Protein AF-A0A0G4FP20-F1 (afdb_monomer_lite)

Sequence (375 aa):
MAFLQFLLLHCASLLSPATALTSPRRSSVAWLQPSSSSFPAPHRRGRRRSVGARRRPLHGRPASRARRWFCLSASPQRDVEQPLSLELLSLDHDEVGRSLGEQVRQWLDEEWIPQEDHAVIGNRIQAIYRDLRASGDVEDLPGLLVGMGTQLEKTDLGEAFVDAWTIANYVSDCVLEKIRQRQGQQSMPAATPSPSPSPSRSPPPFFTADRIKTLRRSLNDNFSRWVWQKDVCDLDVSWDDLNCAMAIKLGYDLNKDGEIDVTNLHPPWVGEFAVPPDFRIDDRAWFKLSLDLPERADQQQFLDNFLKSLHGAEAVAIRYKQASPEDEDFVRRAQLLKWLYMWDFGNSGLVATSLLPPESRADFDPDEDDDALDQ

Organism: Vitrella brassicaformis (strain CCMP3155) (NCBI:txid1169540)

Structure (mmCIF, N/CA/C/O backbone):
data_AF-A0A0G4FP20-F1
#
_entry.id   AF-A0A0G4FP20-F1
#
loop_
_atom_site.group_PDB
_atom_site.id
_atom_site.type_symbol
_atom_site.label_atom_id
_atom_site.label_alt_id
_atom_site.label_comp_id
_atom_site.label_asym_id
_atom_site.label_entity_id
_atom_site.label_seq_id
_atom_site.pdbx_PDB_ins_code
_atom_site.Cartn_x
_atom_site.Cartn_y
_atom_site.Cartn_z
_atom_site.occupancy
_atom_site.B_iso_or_equiv
_atom_site.auth_seq_id
_atom_site.auth_comp_id
_atom_site.auth_asym_id
_atom_site.auth_atom_id
_atom_site.pdbx_PDB_model_num
ATOM 1 N N . MET A 1 1 ? 36.710 -13.958 13.468 1.00 48.72 1 MET A N 1
ATOM 2 C CA . MET A 1 1 ? 36.523 -15.274 14.122 1.00 48.72 1 MET A CA 1
ATOM 3 C C . MET A 1 1 ? 36.826 -15.190 15.622 1.00 48.72 1 MET A C 1
ATOM 5 O O . MET A 1 1 ? 37.810 -15.747 16.079 1.00 48.72 1 MET A O 1
ATOM 9 N N . ALA A 1 2 ? 36.012 -14.452 16.383 1.00 44.19 2 ALA A N 1
ATOM 10 C CA . ALA A 1 2 ? 36.110 -14.368 17.851 1.00 44.19 2 ALA A CA 1
ATOM 11 C C . ALA A 1 2 ? 34.766 -13.942 18.485 1.00 44.19 2 ALA A C 1
ATOM 13 O O . ALA A 1 2 ? 34.742 -13.303 19.527 1.00 44.19 2 ALA A O 1
ATOM 14 N N . PHE A 1 3 ? 33.644 -14.249 17.822 1.00 36.81 3 PHE A N 1
ATOM 15 C CA . PHE A 1 3 ? 32.295 -13.868 18.274 1.00 36.81 3 PHE A CA 1
ATOM 16 C C . PHE A 1 3 ? 31.353 -15.071 18.453 1.00 36.81 3 PHE A C 1
ATOM 18 O O . PHE A 1 3 ? 30.220 -14.911 18.882 1.00 36.81 3 PHE A O 1
ATOM 25 N N . LEU A 1 4 ? 31.837 -16.289 18.183 1.00 38.03 4 LEU A N 1
ATOM 26 C CA . LEU A 1 4 ? 31.048 -17.529 18.216 1.00 38.03 4 LEU A CA 1
ATOM 27 C C . LEU A 1 4 ? 31.257 -18.366 19.490 1.00 38.03 4 LEU A C 1
ATOM 29 O O . LEU A 1 4 ? 30.745 -19.471 19.591 1.00 38.03 4 LEU A O 1
ATOM 33 N N . GLN A 1 5 ? 31.991 -17.846 20.479 1.00 40.38 5 GLN A N 1
ATOM 34 C CA . GLN A 1 5 ? 32.350 -18.594 21.692 1.00 40.38 5 GLN A CA 1
ATOM 35 C C . GLN A 1 5 ? 31.623 -18.115 22.960 1.00 40.38 5 GLN A C 1
ATOM 37 O O . GLN A 1 5 ? 31.822 -18.684 24.027 1.00 40.38 5 GLN A O 1
ATOM 42 N N . PHE A 1 6 ? 30.759 -17.097 22.856 1.00 39.09 6 PHE A N 1
ATOM 43 C CA . PHE A 1 6 ? 30.068 -16.509 24.013 1.00 39.09 6 PHE A CA 1
ATOM 44 C C . PHE A 1 6 ? 28.629 -17.021 24.220 1.00 39.09 6 PHE A C 1
ATOM 46 O O . PHE A 1 6 ? 28.049 -16.784 25.273 1.00 39.09 6 PHE A O 1
ATOM 53 N N . LEU A 1 7 ? 28.060 -17.758 23.258 1.00 38.66 7 LEU A N 1
ATOM 54 C CA . LEU A 1 7 ? 26.654 -18.199 23.295 1.00 38.66 7 LEU A CA 1
ATOM 55 C C . LEU A 1 7 ? 26.433 -19.619 23.853 1.00 38.66 7 LEU A C 1
ATOM 57 O O . LEU A 1 7 ? 25.299 -19.993 24.114 1.00 38.66 7 LEU A O 1
ATOM 61 N N . LEU A 1 8 ? 27.494 -20.389 24.119 1.00 40.50 8 LEU A N 1
ATOM 62 C CA . LEU A 1 8 ? 27.391 -21.795 24.556 1.00 40.50 8 LEU A CA 1
ATOM 63 C C . LEU A 1 8 ? 27.528 -22.027 26.074 1.00 40.50 8 LEU A C 1
ATOM 65 O O . LEU A 1 8 ? 27.641 -23.165 26.515 1.00 40.50 8 LEU A O 1
ATOM 69 N N . LEU A 1 9 ? 27.514 -20.976 26.901 1.00 36.88 9 LEU A N 1
ATOM 70 C CA . LEU A 1 9 ? 27.837 -21.081 28.336 1.00 36.88 9 LEU A CA 1
ATOM 71 C C . LEU A 1 9 ? 26.713 -20.654 29.296 1.00 36.88 9 LEU A C 1
ATOM 73 O O . LEU A 1 9 ? 26.991 -20.399 30.465 1.00 36.88 9 LEU A O 1
ATOM 77 N N . HIS A 1 10 ? 25.452 -20.589 28.852 1.00 38.41 10 HIS A N 1
ATOM 78 C CA . HIS A 1 10 ? 24.319 -20.208 29.722 1.00 38.41 10 HIS A CA 1
ATOM 79 C C . HIS A 1 10 ? 23.159 -21.215 29.835 1.00 38.41 10 HIS A C 1
ATOM 81 O O . HIS A 1 10 ? 22.198 -20.925 30.539 1.00 38.41 10 HIS A O 1
ATOM 87 N N . CYS A 1 11 ? 23.255 -22.425 29.272 1.00 34.38 11 CYS A N 1
ATOM 88 C CA . CYS A 1 11 ? 22.161 -23.416 29.345 1.00 34.38 11 CYS A CA 1
ATOM 89 C C . CYS A 1 11 ? 22.396 -24.604 30.298 1.00 34.38 11 CYS A C 1
ATOM 91 O O . CYS A 1 11 ? 21.591 -25.527 30.332 1.00 34.38 11 CYS A O 1
ATOM 93 N N . ALA A 1 12 ? 23.450 -24.600 31.118 1.00 38.59 12 ALA A N 1
ATOM 94 C CA . ALA A 1 12 ? 23.747 -25.714 32.023 1.00 38.59 12 ALA A CA 1
ATOM 95 C C . ALA A 1 12 ? 23.511 -25.347 33.494 1.00 38.59 12 ALA A C 1
ATOM 97 O O . ALA A 1 12 ? 24.461 -25.162 34.250 1.00 38.59 12 ALA A O 1
ATOM 98 N N . SER A 1 13 ? 22.250 -25.234 33.910 1.00 38.25 13 SER A N 1
ATOM 99 C CA . SER A 1 13 ? 21.833 -25.358 35.316 1.00 38.25 13 SER A CA 1
ATOM 100 C C . SER A 1 13 ? 20.315 -25.438 35.381 1.00 38.25 13 SER A C 1
ATOM 102 O O . SER A 1 13 ? 19.681 -24.396 35.370 1.00 38.25 13 SER A O 1
ATOM 104 N N . LEU A 1 14 ? 19.758 -26.654 35.414 1.00 37.06 14 LEU A N 1
ATOM 105 C CA . LEU A 1 14 ? 18.526 -27.051 36.120 1.00 37.06 14 LEU A CA 1
ATOM 106 C C . LEU A 1 14 ? 18.225 -28.523 35.763 1.00 37.06 14 LEU A C 1
ATOM 108 O O . LEU A 1 14 ? 17.461 -28.825 34.856 1.00 37.06 14 LEU A O 1
ATOM 112 N N . LEU A 1 15 ? 18.855 -29.452 36.486 1.00 35.19 15 LEU A N 1
ATOM 113 C CA . LEU A 1 15 ? 18.493 -30.872 36.489 1.00 35.19 15 LEU A CA 1
ATOM 114 C C . LEU A 1 15 ? 18.130 -31.281 37.923 1.00 35.19 15 LEU A C 1
ATOM 116 O O . LEU A 1 15 ? 18.967 -31.262 38.826 1.00 35.19 15 LEU A O 1
ATOM 120 N N . SER A 1 16 ? 16.876 -31.675 38.127 1.00 38.00 16 SER A N 1
ATOM 121 C CA . SER A 1 16 ? 16.467 -32.625 39.166 1.00 38.00 16 SER A CA 1
ATOM 122 C C . SER A 1 16 ? 15.330 -33.488 38.615 1.00 38.00 16 SER A C 1
ATOM 124 O O . SER A 1 16 ? 14.402 -32.928 38.030 1.00 38.00 16 SER A O 1
ATOM 126 N N . PRO A 1 17 ? 15.379 -34.824 38.771 1.00 52.09 17 PRO A N 1
ATOM 127 C CA . PRO A 1 17 ? 14.380 -35.716 38.201 1.00 52.09 17 PRO A CA 1
ATOM 128 C C . PRO A 1 17 ? 13.253 -35.998 39.202 1.00 52.09 17 PRO A C 1
ATOM 130 O O . PRO A 1 17 ? 13.505 -36.260 40.379 1.00 52.09 17 PRO A O 1
ATOM 133 N N . ALA A 1 18 ? 12.010 -36.003 38.719 1.00 35.59 18 ALA A N 1
ATOM 134 C CA . ALA A 1 18 ? 10.873 -36.578 39.428 1.00 35.59 18 ALA A CA 1
ATOM 135 C C . ALA A 1 18 ? 10.487 -37.917 38.786 1.00 35.59 18 ALA A C 1
ATOM 137 O O . ALA A 1 18 ? 10.350 -38.050 37.572 1.00 35.59 18 ALA A O 1
ATOM 138 N N . THR A 1 19 ? 10.367 -38.910 39.655 1.00 41.12 19 THR A N 1
ATOM 139 C CA . THR A 1 19 ? 10.139 -40.328 39.405 1.00 41.12 19 THR A CA 1
ATOM 140 C C . THR A 1 19 ? 8.724 -40.620 38.894 1.00 41.12 19 THR A C 1
ATOM 142 O O . THR A 1 19 ? 7.757 -39.958 39.260 1.00 41.12 19 THR A O 1
ATOM 145 N N . ALA A 1 20 ? 8.625 -41.665 38.075 1.00 39.25 20 ALA A N 1
ATOM 146 C CA . ALA A 1 20 ? 7.420 -42.196 37.447 1.00 39.25 20 ALA A CA 1
ATOM 147 C C . ALA A 1 20 ? 6.404 -42.847 38.417 1.00 39.25 20 ALA A C 1
ATOM 149 O O . ALA A 1 20 ? 6.790 -43.286 39.498 1.00 39.25 20 ALA A O 1
ATOM 150 N N . LEU A 1 21 ? 5.146 -42.992 37.952 1.00 38.38 21 LEU A N 1
ATOM 151 C CA . LEU A 1 21 ? 4.378 -44.252 37.771 1.00 38.38 21 LEU A CA 1
ATOM 152 C C . LEU A 1 21 ? 2.868 -44.202 38.123 1.00 38.38 21 LEU A C 1
ATOM 154 O O . LEU A 1 21 ? 2.447 -43.773 39.190 1.00 38.38 21 LEU A O 1
ATOM 158 N N . THR A 1 22 ? 2.111 -44.866 37.236 1.00 34.94 22 THR A N 1
ATOM 159 C CA . THR A 1 22 ? 0.837 -45.612 37.394 1.00 34.94 22 THR A CA 1
ATOM 160 C C . THR A 1 22 ? -0.548 -44.936 37.288 1.00 34.94 22 THR A C 1
ATOM 162 O O . THR A 1 22 ? -0.985 -44.142 38.107 1.00 34.94 22 THR A O 1
ATOM 165 N N . SER A 1 23 ? -1.265 -45.418 36.263 1.00 33.69 23 SER A N 1
ATOM 166 C CA . SER A 1 23 ? -2.723 -45.522 36.026 1.00 33.69 23 SER A CA 1
ATOM 167 C C . SER A 1 23 ? -3.333 -46.705 36.840 1.00 33.69 23 SER A C 1
ATOM 169 O O . SER A 1 23 ? -2.545 -47.388 37.497 1.00 33.69 23 SER A O 1
ATOM 171 N N . PRO A 1 24 ? -4.609 -47.168 36.711 1.00 61.88 24 PRO A N 1
ATOM 172 C CA . PRO A 1 24 ? -5.945 -46.560 36.469 1.00 61.88 24 PRO A CA 1
ATOM 173 C C . PRO A 1 24 ? -7.026 -47.011 37.508 1.00 61.88 24 PRO A C 1
ATOM 175 O O . PRO A 1 24 ? -6.836 -48.006 38.197 1.00 61.88 24 PRO A O 1
ATOM 178 N N . ARG A 1 25 ? -8.233 -46.396 37.500 1.00 33.62 25 ARG A N 1
ATOM 179 C CA . ARG A 1 25 ? -9.598 -47.029 37.432 1.00 33.62 25 ARG A CA 1
ATOM 180 C C . ARG A 1 25 ? -10.719 -46.266 38.176 1.00 33.62 25 ARG A C 1
ATOM 182 O O . ARG A 1 25 ? -10.648 -46.037 39.372 1.00 33.62 25 ARG A O 1
ATOM 189 N N . ARG A 1 26 ? -11.810 -46.043 37.420 1.00 37.50 26 ARG A N 1
ATOM 190 C CA . ARG A 1 26 ? -13.262 -46.147 37.731 1.00 37.50 26 ARG A CA 1
ATOM 191 C C . ARG A 1 26 ? -13.709 -46.199 39.209 1.00 37.50 26 ARG A C 1
ATOM 193 O O . ARG A 1 26 ? -13.420 -47.181 39.884 1.00 37.50 26 ARG A O 1
ATOM 200 N N . SER A 1 27 ? -14.690 -45.367 39.583 1.00 32.75 27 SER A N 1
ATOM 201 C CA . SER A 1 27 ? -16.133 -45.718 39.669 1.00 32.75 27 SER A CA 1
ATOM 202 C C . SER A 1 27 ? -16.938 -44.613 40.366 1.00 32.75 27 SER A C 1
ATOM 204 O O . SER A 1 27 ? -16.447 -43.945 41.267 1.00 32.75 27 SER A O 1
ATOM 206 N N . SER A 1 28 ? -18.186 -44.462 39.926 1.00 39.25 28 SER A N 1
ATOM 207 C CA . SER A 1 28 ? -19.262 -43.623 40.467 1.00 39.25 28 SER A CA 1
ATOM 208 C C . SER A 1 28 ? -19.623 -43.917 41.933 1.00 39.25 28 SER A C 1
ATOM 210 O O . SER A 1 28 ? -19.380 -45.034 42.378 1.00 39.25 28 SER A O 1
ATOM 212 N N . VAL A 1 29 ? -20.282 -42.950 42.602 1.00 36.41 29 VAL A N 1
ATOM 213 C CA . VAL A 1 29 ? -21.325 -43.021 43.678 1.00 36.41 29 VAL A CA 1
ATOM 214 C C . VAL A 1 29 ? -21.310 -41.641 44.379 1.00 36.41 29 VAL A C 1
ATOM 216 O O . VAL A 1 29 ? -20.291 -41.234 44.916 1.00 36.41 29 VAL A O 1
ATOM 219 N N . ALA A 1 30 ? -22.258 -40.744 44.088 1.00 35.25 30 ALA A N 1
ATOM 220 C CA . ALA A 1 30 ? -23.563 -40.550 44.742 1.00 35.25 30 ALA A CA 1
ATOM 221 C C . ALA A 1 30 ? -23.498 -39.891 46.142 1.00 35.25 30 ALA A C 1
ATOM 223 O O . ALA A 1 30 ? -22.993 -40.484 47.083 1.00 35.25 30 ALA A O 1
ATOM 224 N N . TRP A 1 31 ? -24.098 -38.690 46.209 1.00 38.78 31 TRP A N 1
ATOM 225 C CA . TRP A 1 31 ? -24.780 -38.009 47.326 1.00 38.78 31 TRP A CA 1
ATOM 226 C C . TRP A 1 31 ? -24.133 -37.965 48.723 1.00 38.78 31 TRP A C 1
ATOM 228 O O . TRP A 1 31 ? -23.948 -38.994 49.356 1.00 38.78 31 TRP A O 1
ATOM 238 N N . LEU A 1 32 ? -23.965 -36.740 49.255 1.00 34.53 32 LEU A N 1
ATOM 239 C CA . LEU A 1 32 ? -24.590 -36.245 50.503 1.00 34.53 32 LEU A CA 1
ATOM 240 C C . LEU A 1 32 ? -24.049 -34.840 50.870 1.00 34.53 32 LEU A C 1
ATOM 242 O O . LEU A 1 32 ? -22.881 -34.681 51.210 1.00 34.53 32 LEU A O 1
ATOM 246 N N . GLN A 1 33 ? -24.925 -33.827 50.843 1.00 45.81 33 GLN A N 1
ATOM 247 C CA . GLN A 1 33 ? -24.865 -32.687 51.775 1.00 45.81 33 GLN A CA 1
ATOM 248 C C . GLN A 1 33 ? -25.402 -33.169 53.133 1.00 45.81 33 GLN A C 1
ATOM 250 O O . GLN A 1 33 ? -26.306 -34.010 53.144 1.00 45.81 33 GLN A O 1
ATOM 255 N N . PRO A 1 34 ? -24.863 -32.703 54.273 1.00 47.53 34 PRO A N 1
ATOM 256 C CA . PRO A 1 34 ? -25.319 -31.462 54.929 1.00 47.53 34 PRO A CA 1
ATOM 257 C C . PRO A 1 34 ? -24.112 -30.722 55.577 1.00 47.53 34 PRO A C 1
ATOM 259 O O . PRO A 1 34 ? -22.987 -31.192 55.512 1.00 47.53 34 PRO A O 1
ATOM 262 N N . SER A 1 35 ? -24.156 -29.552 56.209 1.00 34.47 35 SER A N 1
ATOM 263 C CA . SER A 1 35 ? -25.177 -28.943 57.050 1.00 34.47 35 SER A CA 1
ATOM 264 C C . SER A 1 35 ? -24.770 -27.491 57.304 1.00 34.47 35 SER A C 1
ATOM 266 O O . SER A 1 35 ? -23.599 -27.178 57.505 1.00 34.47 35 SER A O 1
ATOM 268 N N . SER A 1 36 ? -25.775 -26.634 57.380 1.00 44.16 36 SER A N 1
ATOM 269 C CA . SER A 1 36 ? -25.770 -25.349 58.065 1.00 44.16 36 SER A CA 1
ATOM 270 C C . SER A 1 36 ? -25.289 -25.454 59.520 1.00 44.16 36 SER A C 1
ATOM 272 O O . SER A 1 36 ? -25.827 -26.256 60.284 1.00 44.16 36 SER A O 1
ATOM 274 N N . SER A 1 37 ? -24.387 -24.566 59.941 1.00 38.84 37 SER A N 1
ATOM 275 C CA . SER A 1 37 ? -24.202 -24.235 61.358 1.00 38.84 37 SER A CA 1
ATOM 276 C C . SER A 1 37 ? -24.041 -22.728 61.543 1.00 38.84 37 SER A C 1
ATOM 278 O O . SER A 1 37 ? -22.981 -22.143 61.335 1.00 38.84 37 SER A O 1
ATOM 280 N N . SER A 1 38 ? -25.149 -22.120 61.940 1.00 51.34 38 SER A N 1
ATOM 281 C CA . SER A 1 38 ? -25.280 -20.833 62.610 1.00 51.34 38 SER A CA 1
ATOM 282 C C . SER A 1 38 ? -24.576 -20.829 63.971 1.00 51.34 38 SER A C 1
ATOM 284 O O . SER A 1 38 ? -24.810 -21.732 64.769 1.00 51.34 38 SER A O 1
ATOM 286 N N . PHE A 1 39 ? -23.800 -19.783 64.266 1.00 40.19 39 PHE A N 1
ATOM 287 C CA . PHE A 1 39 ? -23.355 -19.396 65.616 1.00 40.19 39 PHE A CA 1
ATOM 288 C C . PHE A 1 39 ? -23.043 -17.879 65.641 1.00 40.19 39 PHE A C 1
ATOM 290 O O . PHE A 1 39 ? -22.997 -17.257 64.578 1.00 40.19 39 PHE A O 1
ATOM 297 N N . PRO A 1 40 ? -22.976 -17.222 66.816 1.00 52.31 40 PRO A N 1
ATOM 298 C CA . PRO A 1 40 ? -23.816 -16.073 67.119 1.00 52.31 40 PRO A CA 1
ATOM 299 C C . PRO A 1 40 ? -23.022 -14.769 67.280 1.00 52.31 40 PRO A C 1
ATOM 301 O O . PRO A 1 40 ? -21.803 -14.748 67.438 1.00 52.31 40 PRO A O 1
ATOM 304 N N . ALA A 1 41 ? -23.754 -13.658 67.306 1.00 45.44 41 ALA A N 1
ATOM 305 C CA . ALA A 1 41 ? -23.237 -12.355 67.706 1.00 45.44 41 ALA A CA 1
ATOM 306 C C . ALA A 1 41 ? -22.803 -12.328 69.185 1.00 45.44 41 ALA A C 1
ATOM 308 O O . ALA A 1 41 ? -23.475 -12.923 70.034 1.00 45.44 41 ALA A O 1
ATOM 309 N N . PRO A 1 42 ? -21.782 -11.516 69.522 1.00 58.81 42 PRO A N 1
ATOM 310 C CA . PRO A 1 42 ? -21.813 -10.818 70.801 1.00 58.81 42 PRO A CA 1
ATOM 311 C C . PRO A 1 42 ? -21.448 -9.321 70.725 1.00 58.81 42 PRO A C 1
ATOM 313 O O . PRO A 1 42 ? -20.478 -8.891 70.113 1.00 58.81 42 PRO A O 1
ATOM 316 N N . HIS A 1 43 ? -22.276 -8.551 71.429 1.00 40.91 43 HIS A N 1
ATOM 317 C CA . HIS A 1 43 ? -22.003 -7.382 72.272 1.00 40.91 43 HIS A CA 1
ATOM 318 C C . HIS A 1 43 ? -20.958 -6.300 71.910 1.00 40.91 43 HIS A C 1
ATOM 320 O O . HIS A 1 43 ? -19.746 -6.454 72.006 1.00 40.91 43 HIS A O 1
ATOM 326 N N . ARG A 1 44 ? -21.517 -5.086 71.772 1.00 45.53 44 ARG A N 1
ATOM 327 C CA . ARG A 1 44 ? -20.973 -3.766 72.155 1.00 45.53 44 ARG A CA 1
ATOM 328 C C . ARG A 1 44 ? -20.077 -3.778 73.411 1.00 45.53 44 ARG A C 1
ATOM 330 O O . ARG A 1 44 ? -20.562 -4.127 74.484 1.00 45.53 44 ARG A O 1
ATOM 337 N N . ARG A 1 45 ? -18.915 -3.115 73.327 1.00 45.41 45 ARG A N 1
ATOM 338 C CA . ARG A 1 45 ? -18.534 -1.862 74.046 1.00 45.41 45 ARG A CA 1
ATOM 339 C C . ARG A 1 45 ? -17.023 -1.628 73.911 1.00 45.41 45 ARG A C 1
ATOM 341 O O . ARG A 1 45 ? -16.242 -2.522 74.192 1.00 45.41 45 ARG A O 1
ATOM 348 N N . GLY A 1 46 ? -16.604 -0.401 73.589 1.00 37.22 46 GLY A N 1
ATOM 349 C CA . GLY A 1 46 ? -15.181 -0.051 73.667 1.00 37.22 46 GLY A CA 1
ATOM 350 C C . GLY A 1 46 ? -14.805 1.288 73.050 1.00 37.22 46 GLY A C 1
ATOM 351 O O . GLY A 1 46 ? -14.205 1.348 71.988 1.00 37.22 46 GLY A O 1
ATOM 352 N N . ARG A 1 47 ? -15.140 2.378 73.742 1.00 48.88 47 ARG A N 1
ATOM 353 C CA . ARG A 1 47 ? -14.606 3.725 73.505 1.00 48.88 47 ARG A CA 1
ATOM 354 C C . ARG A 1 47 ? -13.082 3.698 73.730 1.00 48.88 47 ARG A C 1
ATOM 356 O O . ARG A 1 47 ? -12.660 3.459 74.857 1.00 48.88 47 ARG A O 1
ATOM 363 N N . ARG A 1 48 ? -12.265 4.035 72.727 1.00 47.12 48 ARG A N 1
ATOM 364 C CA . ARG A 1 48 ? -10.906 4.569 72.939 1.00 47.12 48 ARG A CA 1
ATOM 365 C C . ARG A 1 48 ? -10.606 5.666 71.921 1.00 47.12 48 ARG A C 1
ATOM 367 O O . ARG A 1 48 ? -10.626 5.447 70.717 1.00 47.12 48 ARG A O 1
ATOM 374 N N . ARG A 1 49 ? -10.362 6.865 72.452 1.00 49.34 49 ARG A N 1
ATOM 375 C CA . ARG A 1 49 ? -9.683 7.972 71.777 1.00 49.34 49 ARG A CA 1
ATOM 376 C C . ARG A 1 49 ? -8.177 7.711 71.843 1.00 49.34 49 ARG A C 1
ATOM 378 O O . ARG A 1 49 ? -7.675 7.470 72.935 1.00 49.34 49 ARG A O 1
ATOM 385 N N . SER A 1 50 ? -7.489 7.865 70.719 1.00 42.00 50 SER A N 1
ATOM 386 C CA . SER A 1 50 ? -6.063 8.219 70.635 1.00 42.00 50 SER A CA 1
ATOM 387 C C . SER A 1 50 ? -5.771 8.575 69.171 1.00 42.00 50 SER A C 1
ATOM 389 O O . SER A 1 50 ? -6.015 7.764 68.290 1.00 42.00 50 SER A O 1
ATOM 391 N N . VAL A 1 51 ? -5.607 9.863 68.862 1.00 41.72 51 VAL A N 1
ATOM 392 C CA . VAL A 1 51 ? -4.311 10.555 68.703 1.00 41.72 51 VAL A CA 1
ATOM 393 C C . VAL A 1 51 ? -3.650 10.232 67.357 1.00 41.72 51 VAL A C 1
ATOM 395 O O . VAL A 1 51 ? -3.130 9.148 67.149 1.00 41.72 51 VAL A O 1
ATOM 398 N N . GLY A 1 52 ? -3.669 11.243 66.482 1.00 45.06 52 GLY A N 1
ATOM 399 C CA . GLY A 1 52 ? -2.561 11.639 65.611 1.00 45.06 52 GLY A CA 1
ATOM 400 C C . GLY A 1 52 ? -1.972 10.605 64.655 1.00 45.06 52 GLY A C 1
ATOM 401 O O . GLY A 1 52 ? -0.997 9.944 64.986 1.00 45.06 52 GLY A O 1
ATOM 402 N N . ALA A 1 53 ? -2.416 10.633 63.398 1.00 41.38 53 ALA A N 1
ATOM 403 C CA . ALA A 1 53 ? -1.560 10.264 62.276 1.00 41.38 53 ALA A CA 1
ATOM 404 C C . ALA A 1 53 ? -1.812 11.219 61.104 1.00 41.38 53 ALA A C 1
ATOM 406 O O . ALA A 1 53 ? -2.930 11.377 60.614 1.00 41.38 53 ALA A O 1
ATOM 407 N N . ARG A 1 54 ? -0.741 11.912 60.718 1.00 40.12 54 ARG A N 1
ATOM 408 C CA . ARG A 1 54 ? -0.663 12.869 59.616 1.00 40.12 54 ARG A CA 1
ATOM 409 C C . ARG A 1 54 ? -1.105 12.196 58.315 1.00 40.12 54 ARG A C 1
ATOM 411 O O . ARG A 1 54 ? -0.481 11.233 57.880 1.00 40.12 54 ARG A O 1
ATOM 418 N N . ARG A 1 55 ? -2.136 12.741 57.668 1.00 38.97 55 ARG A N 1
ATOM 419 C CA . ARG A 1 55 ? -2.442 12.438 56.266 1.00 38.97 55 ARG A CA 1
ATOM 420 C C . ARG A 1 55 ? -1.297 12.975 55.408 1.00 38.97 55 ARG A C 1
ATOM 422 O O . ARG A 1 55 ? -1.138 14.186 55.284 1.00 38.97 55 ARG A O 1
ATOM 429 N N . ARG A 1 56 ? -0.482 12.078 54.851 1.00 43.09 56 ARG A N 1
ATOM 430 C CA . ARG A 1 56 ? 0.338 12.395 53.680 1.00 43.09 56 ARG A CA 1
ATOM 431 C C . ARG A 1 56 ? -0.602 12.466 52.470 1.00 43.09 56 ARG A C 1
ATOM 433 O O . ARG A 1 56 ? -1.409 11.549 52.314 1.00 43.09 56 ARG A O 1
ATOM 440 N N . PRO A 1 57 ? -0.546 13.522 51.647 1.00 43.44 57 PRO A N 1
ATOM 441 C CA . PRO A 1 57 ? -1.254 13.529 50.379 1.00 43.44 57 PRO A CA 1
ATOM 442 C C . PRO A 1 57 ? -0.631 12.460 49.477 1.00 43.44 57 PRO A C 1
ATOM 444 O O . PRO A 1 57 ? 0.585 12.421 49.294 1.00 43.44 57 PRO A O 1
ATOM 447 N N . LEU A 1 58 ? -1.472 11.563 48.963 1.00 45.34 58 LEU A N 1
ATOM 448 C CA . LEU A 1 58 ? -1.115 10.677 47.864 1.00 45.34 58 LEU A CA 1
ATOM 449 C C . LEU A 1 58 ? -0.727 11.562 46.679 1.00 45.34 58 LEU A C 1
ATOM 451 O O . LEU A 1 58 ? -1.510 12.405 46.241 1.00 45.34 58 LEU A O 1
ATOM 455 N N . HIS A 1 59 ? 0.510 11.400 46.219 1.00 41.72 59 HIS A N 1
ATOM 456 C CA . HIS A 1 59 ? 0.994 12.011 44.997 1.00 41.72 59 HIS A CA 1
ATOM 457 C C . HIS A 1 59 ? 0.058 11.653 43.842 1.00 41.72 59 HIS A C 1
ATOM 459 O O . HIS A 1 59 ? -0.264 10.485 43.619 1.00 41.72 59 HIS A O 1
ATOM 465 N N . GLY A 1 60 ? -0.395 12.696 43.147 1.00 34.81 60 GLY A N 1
ATOM 466 C CA . GLY A 1 60 ? -1.225 12.591 41.965 1.00 34.81 60 GLY A CA 1
ATOM 467 C C . GLY A 1 60 ? -0.528 11.794 40.870 1.00 34.81 60 GLY A C 1
ATOM 468 O O . GLY A 1 60 ? 0.623 12.054 40.522 1.00 34.81 60 GLY A O 1
ATOM 469 N N . ARG A 1 61 ? -1.265 10.842 40.304 1.00 38.88 61 ARG A N 1
ATOM 470 C CA . ARG A 1 61 ? -1.041 10.400 38.930 1.00 38.88 61 ARG A CA 1
ATOM 471 C C . ARG A 1 61 ? -1.492 11.538 38.003 1.00 38.88 61 ARG A C 1
ATOM 473 O O . ARG A 1 61 ? -2.598 12.043 38.201 1.00 38.88 61 ARG A O 1
ATOM 480 N N . PRO A 1 62 ? -0.688 11.966 37.019 1.00 40.28 62 PRO A N 1
ATOM 481 C CA . PRO A 1 62 ? -1.118 12.983 36.075 1.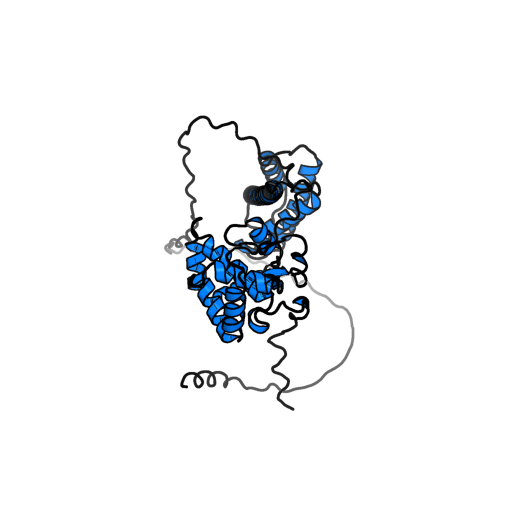00 40.28 62 PRO A CA 1
ATOM 482 C C . PRO A 1 62 ? -2.067 12.354 35.048 1.00 40.28 62 PRO A C 1
ATOM 484 O O . PRO A 1 62 ? -1.637 11.770 34.060 1.00 40.28 62 PRO A O 1
ATOM 487 N N . ALA A 1 63 ? -3.371 12.495 35.278 1.00 48.16 63 ALA A N 1
ATOM 488 C CA . ALA A 1 63 ? -4.359 12.501 34.208 1.00 48.16 63 ALA A CA 1
ATOM 489 C C . ALA A 1 63 ? -4.463 13.943 33.699 1.00 48.16 63 ALA A C 1
ATOM 491 O O . ALA A 1 63 ? -5.059 14.784 34.370 1.00 48.16 63 ALA A O 1
ATOM 492 N N . SER A 1 64 ? -3.794 14.265 32.588 1.00 38.47 64 SER A N 1
ATOM 493 C CA . SER A 1 64 ? -4.094 15.437 31.741 1.00 38.47 64 SER A CA 1
ATOM 494 C C . SER A 1 64 ? -3.119 15.536 30.561 1.00 38.47 64 SER A C 1
ATOM 496 O O . SER A 1 64 ? -2.210 16.362 30.539 1.00 38.47 64 SER A O 1
ATOM 498 N N . ARG A 1 65 ? -3.363 14.762 29.497 1.00 38.88 65 ARG A N 1
ATOM 499 C CA . ARG A 1 65 ? -3.104 15.276 28.144 1.00 38.88 65 ARG A CA 1
ATOM 500 C C . ARG A 1 65 ? -4.334 16.085 27.740 1.00 38.88 65 ARG A C 1
ATOM 502 O O . ARG A 1 65 ? -5.200 15.623 27.010 1.00 38.88 65 ARG A O 1
ATOM 509 N N . ALA A 1 66 ? -4.420 17.298 28.282 1.00 36.50 66 ALA A N 1
ATOM 510 C CA . ALA A 1 66 ? -5.324 18.316 27.777 1.00 36.50 66 ALA A CA 1
ATOM 511 C C . ALA A 1 66 ? -4.887 18.638 26.341 1.00 36.50 66 ALA A C 1
ATOM 513 O O . ALA A 1 66 ? -3.900 19.346 26.124 1.00 36.50 66 ALA A O 1
ATOM 514 N N . ARG A 1 67 ? -5.583 18.065 25.353 1.00 42.84 67 ARG A N 1
ATOM 515 C CA . ARG A 1 67 ? -5.482 18.539 23.975 1.00 42.84 67 ARG A CA 1
ATOM 516 C C . ARG A 1 67 ? -6.030 19.962 23.952 1.00 42.84 67 ARG A C 1
ATOM 518 O O . ARG A 1 67 ? -7.096 20.266 24.483 1.00 42.84 67 ARG A O 1
ATOM 525 N N . ARG A 1 68 ? -5.197 20.843 23.419 1.00 31.73 68 ARG A N 1
ATOM 526 C CA . ARG A 1 68 ? -5.398 22.278 23.306 1.00 31.73 68 ARG A CA 1
ATOM 527 C C . ARG A 1 68 ? -6.549 22.501 22.318 1.00 31.73 68 ARG A C 1
ATOM 529 O O . ARG A 1 68 ? -6.364 22.316 21.121 1.00 31.73 68 ARG A O 1
ATOM 536 N N . TRP A 1 69 ? -7.730 22.837 22.829 1.00 38.59 69 TRP A N 1
ATOM 537 C CA . TRP A 1 69 ? -8.869 23.248 22.011 1.00 38.59 69 TRP A CA 1
ATOM 538 C C . TRP A 1 69 ? -8.507 24.556 21.303 1.00 38.59 69 TRP A C 1
ATOM 540 O O . TRP A 1 69 ? -8.115 25.533 21.944 1.00 38.59 69 TRP A O 1
ATOM 550 N N . PHE A 1 70 ? -8.566 24.540 19.974 1.00 34.12 70 PHE A N 1
ATOM 551 C CA . PHE A 1 70 ? -8.363 25.714 19.137 1.00 34.12 70 PHE A CA 1
ATOM 552 C C . PHE A 1 70 ? -9.457 26.749 19.434 1.00 34.12 70 PHE A C 1
ATOM 554 O O . PHE A 1 70 ? -10.643 26.482 19.251 1.00 34.12 70 PHE A O 1
ATOM 561 N N . CYS A 1 71 ? -9.055 27.946 19.865 1.00 33.38 71 CYS A N 1
ATOM 562 C CA . CYS A 1 71 ? -9.910 29.125 19.786 1.00 33.38 71 CYS A CA 1
ATOM 563 C C . CYS A 1 71 ? -10.118 29.479 18.309 1.00 33.38 71 CYS A C 1
ATOM 565 O O . CYS A 1 71 ? -9.155 29.765 17.597 1.00 33.38 71 CYS A O 1
ATOM 567 N N . LEU A 1 72 ? -11.378 29.479 17.874 1.00 36.22 72 LEU A N 1
ATOM 568 C CA . LEU A 1 72 ? -11.821 30.000 16.585 1.00 36.22 72 LEU A CA 1
ATOM 569 C C . LEU A 1 72 ? -11.504 31.499 16.487 1.00 36.22 72 LEU A C 1
ATOM 571 O O . LEU A 1 72 ? -12.193 32.333 17.073 1.00 36.22 72 LEU A O 1
ATOM 575 N N . SER A 1 73 ? -10.479 31.854 15.718 1.00 37.28 73 SER A N 1
ATOM 576 C CA . SER A 1 73 ? -10.389 33.174 15.100 1.00 37.28 73 SER A CA 1
ATOM 577 C C . SER A 1 73 ? -11.282 33.187 13.863 1.00 37.28 73 SER A C 1
ATOM 579 O O . SER A 1 73 ? -11.152 32.327 12.992 1.00 37.28 73 SER A O 1
ATOM 581 N N . ALA A 1 74 ? -12.194 34.155 13.808 1.00 44.34 74 ALA A N 1
ATOM 582 C CA . ALA A 1 74 ? -13.095 34.378 12.688 1.00 44.34 74 ALA A CA 1
ATOM 583 C C . ALA A 1 74 ? -12.301 34.576 11.384 1.00 44.34 74 ALA A C 1
ATOM 585 O O . ALA A 1 74 ? -11.549 35.539 11.237 1.00 44.34 74 ALA A O 1
ATOM 586 N N . SER A 1 75 ? -12.489 33.647 10.450 1.00 39.34 75 SER A N 1
ATOM 587 C CA . SER A 1 75 ? -11.993 33.694 9.074 1.00 39.34 75 SER A CA 1
ATOM 588 C C . SER A 1 75 ? -13.179 33.799 8.106 1.00 39.34 75 SER A C 1
ATOM 590 O O . SER A 1 75 ? -14.307 33.478 8.490 1.00 39.34 75 SER A O 1
ATOM 592 N N . PRO A 1 76 ? -12.946 34.342 6.899 1.00 47.25 76 PRO A N 1
ATOM 593 C CA . PRO A 1 76 ? -13.968 34.981 6.079 1.00 47.25 76 PRO A CA 1
ATOM 594 C C . PRO A 1 76 ? -14.939 33.956 5.488 1.00 47.25 76 PRO A C 1
ATOM 596 O O . PRO A 1 76 ? -14.622 32.772 5.413 1.00 47.25 76 PRO A O 1
ATOM 599 N N . GLN A 1 77 ? -16.129 34.437 5.113 1.00 45.12 77 GLN A N 1
ATOM 600 C CA . GLN A 1 77 ? -17.263 33.657 4.609 1.00 45.12 77 GLN A CA 1
ATOM 601 C C . GLN A 1 77 ? -16.810 32.553 3.645 1.00 45.12 77 GLN A C 1
ATOM 603 O O . GLN A 1 77 ? -16.392 32.835 2.524 1.00 45.12 77 GLN A O 1
ATOM 608 N N . ARG A 1 78 ? -16.859 31.308 4.131 1.00 43.38 78 ARG A N 1
ATOM 609 C CA . ARG A 1 78 ? -16.556 30.107 3.357 1.00 43.38 78 ARG A CA 1
ATOM 610 C C . ARG A 1 78 ? -17.653 29.890 2.323 1.00 43.38 78 ARG A C 1
ATOM 612 O O . ARG A 1 78 ? -18.828 30.123 2.624 1.00 43.38 78 ARG A O 1
ATOM 619 N N . ASP A 1 79 ? -17.254 29.409 1.147 1.00 48.38 79 ASP A N 1
ATOM 620 C CA . ASP A 1 79 ? -18.134 28.637 0.276 1.00 48.38 79 ASP A CA 1
ATOM 621 C C . ASP A 1 79 ? -18.946 27.681 1.148 1.00 48.38 79 ASP A C 1
ATOM 623 O O . ASP A 1 79 ? -18.396 27.058 2.058 1.00 48.38 79 ASP A O 1
ATOM 627 N N . VAL A 1 80 ? -20.261 27.639 0.933 1.00 52.72 80 VAL A N 1
ATOM 628 C CA . VAL A 1 80 ? -21.167 26.754 1.666 1.00 52.72 80 VAL A CA 1
ATOM 629 C C . VAL A 1 80 ? -20.642 25.333 1.479 1.00 52.72 80 VAL A C 1
ATOM 631 O O . VAL A 1 80 ? -20.797 24.762 0.402 1.00 52.72 80 VAL A O 1
ATOM 634 N N . GLU A 1 81 ? -19.946 24.817 2.496 1.00 64.62 81 GLU A N 1
ATOM 635 C CA . GLU A 1 81 ? -19.361 23.480 2.505 1.00 64.62 81 GLU A CA 1
ATOM 636 C C . GLU A 1 81 ? -20.508 22.506 2.236 1.00 64.62 81 GLU A C 1
ATOM 638 O O . GLU A 1 81 ? -21.395 22.334 3.075 1.00 64.62 81 GLU A O 1
ATOM 643 N N . GLN A 1 82 ? -20.559 21.950 1.021 1.00 74.62 82 GLN A N 1
ATOM 644 C CA . GLN A 1 82 ? -21.560 20.946 0.698 1.00 74.62 82 GLN A CA 1
ATOM 645 C C . GLN A 1 82 ? -21.352 19.771 1.657 1.00 74.62 82 GLN A C 1
ATOM 647 O O . GLN A 1 82 ? -20.216 19.298 1.787 1.00 74.62 82 GLN A O 1
ATOM 652 N N . PRO A 1 83 ? -22.408 19.314 2.349 1.00 76.50 83 PRO A N 1
ATOM 653 C CA . PRO A 1 83 ? -22.293 18.169 3.231 1.00 76.50 83 PRO A CA 1
ATOM 654 C C . PRO A 1 83 ? -21.788 16.971 2.424 1.00 76.50 83 PRO A C 1
ATOM 656 O O . PRO A 1 83 ? -22.236 16.718 1.304 1.00 76.50 83 PRO A O 1
ATOM 659 N N . LEU A 1 84 ? -20.806 16.259 2.980 1.00 83.94 84 LEU A N 1
ATOM 660 C CA . LEU A 1 84 ? -20.237 15.073 2.349 1.00 83.94 84 LEU A CA 1
ATOM 661 C C . LEU A 1 84 ? -21.324 14.002 2.234 1.00 83.94 84 LEU A C 1
ATOM 663 O O . LEU A 1 84 ? -21.739 13.419 3.239 1.00 83.94 84 LEU A O 1
ATOM 667 N N . SER A 1 85 ? -21.771 13.776 0.998 1.00 87.94 85 SER A N 1
ATOM 668 C CA . SER A 1 85 ? -22.767 12.761 0.665 1.00 87.94 85 SER A CA 1
ATOM 669 C C . SER A 1 85 ? -22.210 11.360 0.911 1.00 87.94 85 SER A C 1
ATOM 671 O O . SER A 1 85 ? -21.096 11.027 0.494 1.00 87.94 85 SER A O 1
ATOM 673 N N . LEU A 1 86 ? -23.013 10.521 1.565 1.00 89.38 86 LEU A N 1
ATOM 674 C CA . LEU A 1 86 ? -22.702 9.112 1.807 1.00 89.38 86 LEU A CA 1
ATOM 675 C C . LEU A 1 86 ? -22.997 8.218 0.590 1.00 89.38 86 LEU A C 1
ATOM 677 O O . LEU A 1 86 ? -22.730 7.021 0.647 1.00 89.38 86 LEU A O 1
ATOM 681 N N . GLU A 1 87 ? -23.525 8.765 -0.510 1.00 88.25 87 GLU A N 1
ATOM 682 C CA . GLU A 1 87 ? -23.844 8.013 -1.739 1.00 88.25 87 GLU A CA 1
ATOM 683 C C . GLU A 1 87 ? -22.620 7.383 -2.414 1.00 88.25 87 GLU A C 1
ATOM 685 O O . GLU A 1 87 ? -22.748 6.422 -3.166 1.00 88.25 87 GLU A O 1
ATOM 690 N N . LEU A 1 88 ? -21.421 7.908 -2.143 1.00 84.81 88 LEU A N 1
ATOM 691 C CA . LEU A 1 88 ? -20.167 7.353 -2.660 1.00 84.81 88 LEU A CA 1
ATOM 692 C C . LEU A 1 88 ? -19.782 6.020 -2.002 1.00 84.81 88 LEU A C 1
ATOM 694 O O . LEU A 1 88 ? -18.905 5.312 -2.502 1.00 84.81 88 LEU A O 1
ATOM 698 N N . LEU A 1 89 ? -20.410 5.679 -0.877 1.00 83.06 89 LEU A N 1
ATOM 699 C CA . LEU A 1 89 ? -20.254 4.378 -0.243 1.00 83.06 89 LEU A CA 1
ATOM 700 C C . LEU A 1 89 ? -21.141 3.355 -0.961 1.00 83.06 89 LEU A C 1
ATOM 702 O O . LEU A 1 89 ? -22.224 3.683 -1.435 1.00 83.06 89 LEU A O 1
ATOM 706 N N . SER A 1 90 ? -20.663 2.110 -1.039 1.00 76.19 90 SER A N 1
ATOM 707 C CA . SER A 1 90 ? -21.357 0.990 -1.692 1.00 76.19 90 SER A CA 1
ATOM 708 C C . SER A 1 90 ? -22.847 0.913 -1.321 1.00 76.19 90 SER A C 1
ATOM 710 O O . SER A 1 90 ? -23.230 1.188 -0.180 1.00 76.19 90 SER A O 1
ATOM 712 N N . LEU A 1 91 ? -23.672 0.455 -2.271 1.00 77.81 91 LEU A N 1
ATOM 713 C CA . LEU A 1 91 ? -25.071 0.083 -2.021 1.00 77.81 91 LEU A CA 1
ATOM 714 C C . LEU A 1 91 ? -25.185 -1.078 -1.016 1.00 77.81 91 LEU A C 1
ATOM 716 O O . LEU A 1 91 ? -26.231 -1.242 -0.392 1.00 77.81 91 LEU A O 1
ATOM 720 N N . ASP A 1 92 ? -24.119 -1.865 -0.835 1.00 89.62 92 ASP A N 1
ATOM 721 C CA . ASP A 1 92 ? -24.064 -2.900 0.196 1.00 89.62 92 ASP A CA 1
ATOM 722 C C . ASP A 1 92 ? -23.730 -2.288 1.568 1.00 89.62 92 ASP A C 1
ATOM 724 O O . ASP A 1 92 ? -22.577 -2.183 1.997 1.00 89.62 92 ASP A O 1
ATOM 728 N N . HIS A 1 93 ? -24.777 -1.844 2.264 1.00 92.88 93 HIS A N 1
ATOM 729 C CA . HIS A 1 93 ? -24.665 -1.285 3.610 1.00 92.88 93 HIS A CA 1
ATOM 730 C C . HIS A 1 93 ? -24.247 -2.325 4.663 1.00 92.88 93 HIS A C 1
ATOM 732 O O . HIS A 1 93 ? -23.680 -1.938 5.687 1.00 92.88 93 HIS A O 1
ATOM 738 N N . ASP A 1 94 ? -24.485 -3.621 4.427 1.00 94.06 94 ASP A N 1
ATOM 739 C CA . ASP A 1 94 ? -24.056 -4.693 5.331 1.00 94.06 94 ASP A CA 1
ATOM 740 C C . ASP A 1 94 ? -22.532 -4.862 5.287 1.00 94.06 94 ASP A C 1
ATOM 742 O O . ASP A 1 94 ? -21.898 -5.002 6.336 1.00 94.06 94 ASP A O 1
ATOM 746 N N . GLU A 1 95 ? -21.936 -4.813 4.092 1.00 91.81 95 GLU A N 1
ATOM 747 C CA . GLU A 1 95 ? -20.483 -4.860 3.909 1.00 91.81 95 GLU A CA 1
ATOM 748 C C . GLU A 1 95 ? -19.792 -3.664 4.575 1.00 91.81 95 GLU A C 1
ATOM 750 O O . GLU A 1 95 ? -18.866 -3.839 5.374 1.00 91.81 95 GLU A O 1
ATOM 755 N N . VAL A 1 96 ? -20.273 -2.445 4.300 1.00 94.19 96 VAL A N 1
ATOM 756 C CA . VAL A 1 96 ? -19.701 -1.226 4.889 1.00 94.19 96 VAL A CA 1
ATOM 757 C C . VAL A 1 96 ? -19.858 -1.243 6.409 1.00 94.19 96 VAL A C 1
ATOM 759 O O . VAL A 1 96 ? -18.884 -0.993 7.118 1.00 94.19 96 VAL A O 1
ATOM 762 N N . GLY A 1 97 ? -21.042 -1.596 6.917 1.00 96.75 97 GLY A N 1
ATOM 763 C CA . GLY A 1 97 ? -21.301 -1.691 8.351 1.00 96.75 97 GLY A CA 1
ATOM 764 C C . GLY A 1 97 ? -20.387 -2.699 9.051 1.00 96.75 97 GLY A C 1
ATOM 765 O O . GLY A 1 97 ? -19.836 -2.383 10.104 1.00 96.75 97 GLY A O 1
ATOM 766 N N . ARG A 1 98 ? -20.175 -3.883 8.457 1.00 97.19 98 ARG A N 1
ATOM 767 C CA . ARG A 1 98 ? -19.271 -4.912 8.999 1.00 97.19 98 ARG A CA 1
ATOM 768 C C . ARG A 1 98 ? -17.842 -4.391 9.094 1.00 97.19 98 ARG A C 1
ATOM 770 O O . ARG A 1 98 ? -17.235 -4.457 10.158 1.00 97.19 98 ARG A O 1
ATOM 777 N N . SER A 1 99 ? -17.349 -3.791 8.011 1.00 95.75 99 SER A N 1
ATOM 778 C CA . SER A 1 99 ? -16.003 -3.218 7.969 1.00 95.75 99 SER A CA 1
ATOM 779 C C . SER A 1 99 ? -15.821 -2.079 8.982 1.00 95.75 99 SER A C 1
ATOM 781 O O . SER A 1 99 ? -14.744 -1.937 9.558 1.00 95.75 99 SER A O 1
ATOM 783 N N . LEU A 1 100 ? -16.846 -1.254 9.225 1.00 97.56 100 LEU A N 1
ATOM 784 C CA . LEU A 1 100 ? -16.802 -0.223 10.271 1.00 97.56 100 LEU A CA 1
ATOM 785 C C . LEU A 1 100 ? -16.757 -0.838 11.676 1.00 97.56 100 LEU A C 1
ATOM 787 O O . LEU A 1 100 ? -15.969 -0.393 12.507 1.00 97.56 100 LEU A O 1
ATOM 791 N N . GLY A 1 101 ? -17.560 -1.873 11.930 1.00 97.81 101 GLY A N 1
ATOM 792 C CA . GLY A 1 101 ? -17.552 -2.600 13.200 1.00 97.81 101 GLY A CA 1
ATOM 793 C C . GLY A 1 101 ? -16.197 -3.240 13.511 1.00 97.81 101 GLY A C 1
ATOM 794 O O . GLY A 1 101 ? -15.710 -3.133 14.635 1.00 97.81 101 GLY A O 1
ATOM 795 N N . GLU A 1 102 ? -15.558 -3.847 12.508 1.00 97.62 102 GLU A N 1
ATOM 796 C CA . GLU A 1 102 ? -14.222 -4.443 12.629 1.00 97.62 102 GLU A CA 1
ATOM 797 C C . GLU A 1 102 ? -13.137 -3.400 12.921 1.00 97.62 102 GLU A C 1
ATOM 799 O O . GLU A 1 102 ? -12.335 -3.608 13.832 1.00 97.62 102 GLU A O 1
ATOM 804 N N . GLN A 1 103 ? -13.148 -2.263 12.213 1.00 96.94 103 GLN A N 1
ATOM 805 C CA . GLN A 1 103 ? -12.201 -1.165 12.446 1.00 96.94 103 GLN A CA 1
ATOM 806 C C . GLN A 1 103 ? -12.338 -0.580 13.854 1.00 96.94 103 GLN A C 1
ATOM 808 O O . GLN A 1 103 ? -11.336 -0.345 14.522 1.00 96.94 103 GLN A O 1
ATOM 813 N N . VAL A 1 104 ? -13.569 -0.376 14.336 1.00 98.12 104 VAL A N 1
ATOM 814 C CA . VAL A 1 104 ? -13.792 0.139 15.694 1.00 98.12 104 VAL A CA 1
ATOM 815 C C . VAL A 1 104 ? -13.325 -0.864 16.739 1.00 98.12 104 VAL A C 1
ATOM 817 O O . VAL A 1 104 ? -12.652 -0.468 17.685 1.00 98.12 104 VAL A O 1
ATOM 820 N N . ARG A 1 105 ? -13.639 -2.155 16.573 1.00 98.06 105 ARG A N 1
ATOM 821 C CA . ARG A 1 105 ? -13.151 -3.198 17.485 1.00 98.06 105 ARG A CA 1
ATOM 822 C C . ARG A 1 105 ? -11.626 -3.177 17.559 1.00 98.06 105 ARG A C 1
ATOM 824 O O . ARG A 1 105 ? -11.082 -3.133 18.654 1.00 98.06 105 ARG A O 1
ATOM 831 N N . GLN A 1 106 ? -10.956 -3.173 16.405 1.00 96.88 106 GLN A N 1
ATOM 832 C CA . GLN A 1 106 ? -9.497 -3.140 16.341 1.00 96.88 106 GLN A CA 1
ATOM 833 C C . GLN A 1 106 ? -8.929 -1.900 17.044 1.00 96.88 106 GLN A C 1
ATOM 835 O O . GLN A 1 106 ? -8.018 -2.021 17.855 1.00 96.88 106 GLN A O 1
ATOM 840 N N . TRP A 1 107 ? -9.497 -0.723 16.785 1.00 97.88 107 TRP A N 1
ATOM 841 C CA . TRP A 1 107 ? -9.075 0.516 17.435 1.00 97.88 107 TRP A CA 1
ATOM 842 C C . TRP A 1 107 ? -9.238 0.477 18.961 1.00 97.88 107 TRP A C 1
ATOM 844 O O . TRP A 1 107 ? -8.341 0.908 19.687 1.00 97.88 107 TRP A O 1
ATOM 854 N N . LEU A 1 108 ? -10.351 -0.068 19.457 1.00 97.94 108 LEU A N 1
ATOM 855 C CA . LEU A 1 108 ? -10.574 -0.228 20.893 1.00 97.94 108 LEU A CA 1
ATOM 856 C C . LEU A 1 108 ? -9.586 -1.228 21.515 1.00 97.94 108 LEU A C 1
ATOM 858 O O . LEU A 1 108 ? -9.018 -0.951 22.571 1.00 97.94 108 LEU A O 1
ATOM 862 N N . ASP A 1 109 ? -9.343 -2.360 20.848 1.00 97.44 109 ASP A N 1
ATOM 863 C CA . ASP A 1 109 ? -8.391 -3.387 21.286 1.00 97.44 109 ASP A CA 1
ATOM 864 C C . ASP A 1 109 ? -6.953 -2.842 21.371 1.00 97.44 109 ASP A C 1
ATOM 866 O O . ASP A 1 109 ? -6.213 -3.177 22.300 1.00 97.44 109 ASP A O 1
ATOM 870 N N . GLU A 1 110 ? -6.565 -1.983 20.425 1.00 95.31 110 GLU A N 1
ATOM 871 C CA . GLU A 1 110 ? -5.245 -1.347 20.375 1.00 95.31 110 GLU A CA 1
ATOM 872 C C . GLU A 1 110 ? -5.026 -0.336 21.514 1.00 95.31 110 GLU A C 1
ATOM 874 O O . GLU A 1 110 ? -3.929 -0.272 22.074 1.00 95.31 110 GLU A O 1
ATOM 879 N N . GLU A 1 111 ? -6.051 0.435 21.888 1.00 96.44 111 GLU A N 1
ATOM 880 C CA . GLU A 1 111 ? -5.921 1.512 22.881 1.00 96.44 111 GLU A CA 1
ATOM 881 C C . GLU A 1 111 ? -6.232 1.049 24.324 1.00 96.44 111 GLU A C 1
ATOM 883 O O . GLU A 1 111 ? -5.617 1.553 25.270 1.00 96.44 111 GLU A O 1
ATOM 888 N N . TRP A 1 112 ? -7.111 0.052 24.521 1.00 93.88 112 TRP A N 1
ATOM 889 C CA . TRP A 1 112 ? -7.579 -0.392 25.852 1.00 93.88 112 TRP A CA 1
ATOM 890 C C . TRP A 1 112 ? -7.401 -1.889 26.163 1.00 93.88 112 TRP A C 1
ATOM 892 O O . TRP A 1 112 ? -7.921 -2.350 27.184 1.00 93.88 112 TRP A O 1
ATOM 902 N N . ILE A 1 113 ? -6.584 -2.610 25.376 1.00 95.06 113 ILE A N 1
ATOM 903 C CA . ILE A 1 113 ? -6.363 -4.074 25.437 1.00 95.06 113 ILE A CA 1
ATOM 904 C C . ILE A 1 113 ? -7.589 -4.834 24.892 1.00 95.06 113 ILE A C 1
ATOM 906 O O . ILE A 1 113 ? -8.710 -4.374 25.086 1.00 95.06 113 ILE A O 1
ATOM 910 N N . PRO A 1 114 ? -7.422 -6.001 24.236 1.00 97.50 114 PRO A N 1
ATOM 911 C CA . PRO A 1 114 ? -8.556 -6.776 23.738 1.00 97.50 114 PRO A CA 1
ATOM 912 C C . PRO A 1 114 ? -9.591 -7.150 24.808 1.00 97.50 114 PRO A C 1
ATOM 914 O O . PRO A 1 114 ? -9.235 -7.718 25.846 1.00 97.50 114 PRO A O 1
ATOM 917 N N . GLN A 1 115 ? -10.870 -6.867 24.537 1.00 97.19 115 GLN A N 1
ATOM 918 C CA . GLN A 1 115 ? -12.002 -7.133 25.438 1.00 97.19 115 GLN A CA 1
ATOM 919 C C . GLN A 1 115 ? -13.232 -7.657 24.677 1.00 97.19 115 GLN A C 1
ATOM 921 O O . GLN A 1 115 ? -13.465 -7.303 23.522 1.00 97.19 115 GLN A O 1
ATOM 926 N N . GLU A 1 116 ? -14.067 -8.473 25.334 1.00 97.56 116 GLU A N 1
ATOM 927 C CA . GLU A 1 116 ? -15.317 -8.983 24.735 1.00 97.56 116 GLU A CA 1
ATOM 928 C C . GLU A 1 116 ? -16.299 -7.848 24.397 1.00 97.56 116 GLU A C 1
ATOM 930 O O . GLU A 1 116 ? -16.946 -7.879 23.346 1.00 97.56 116 GLU A O 1
ATOM 935 N N . ASP A 1 117 ? -16.343 -6.805 25.231 1.00 98.00 117 ASP A N 1
ATOM 936 C CA . ASP A 1 117 ? -17.198 -5.633 25.025 1.00 98.00 117 ASP A CA 1
ATOM 937 C C . ASP A 1 117 ? -16.858 -4.895 23.720 1.00 98.00 117 ASP A C 1
ATOM 939 O O . ASP A 1 117 ? -17.759 -4.410 23.036 1.00 98.00 117 ASP A O 1
ATOM 943 N N . HIS A 1 118 ? -15.592 -4.886 23.284 1.00 97.94 118 HIS A N 1
ATOM 944 C CA . HIS A 1 118 ? -15.198 -4.276 22.008 1.00 97.94 118 HIS A CA 1
ATOM 945 C C . HIS A 1 118 ? -15.813 -5.008 20.809 1.00 97.94 118 HIS A C 1
ATOM 947 O O . HIS A 1 118 ? -16.238 -4.378 19.837 1.00 97.94 118 HIS A O 1
ATOM 953 N N . ALA A 1 119 ? -15.921 -6.340 20.878 1.00 97.44 119 ALA A N 1
ATOM 954 C CA . ALA A 1 119 ? -16.589 -7.128 19.846 1.00 97.44 119 ALA A CA 1
ATOM 955 C C . ALA A 1 119 ? -18.105 -6.869 19.833 1.00 97.44 119 ALA A C 1
ATOM 957 O O . ALA A 1 119 ? -18.703 -6.753 18.760 1.00 97.44 119 ALA A O 1
ATOM 958 N N . VAL A 1 120 ? -18.728 -6.730 21.009 1.00 97.88 120 VAL A N 1
ATOM 959 C CA . VAL A 1 120 ? -20.149 -6.360 21.132 1.00 97.88 120 VAL A CA 1
ATOM 960 C C . VAL A 1 120 ? -20.400 -4.972 20.538 1.00 97.88 120 VAL A C 1
ATOM 962 O O . VAL A 1 120 ? -21.337 -4.805 19.753 1.00 97.88 120 VAL A O 1
ATOM 965 N N . ILE A 1 121 ? -19.534 -4.000 20.838 1.00 98.12 121 ILE A N 1
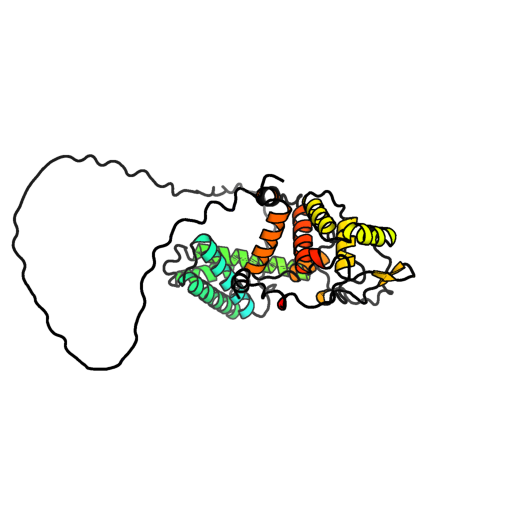ATOM 966 C CA . ILE A 1 121 ? -19.591 -2.641 20.285 1.00 98.12 121 ILE A CA 1
ATOM 967 C C . ILE A 1 121 ? -19.443 -2.668 18.760 1.00 98.12 121 ILE A C 1
ATOM 969 O O . ILE A 1 121 ? -20.276 -2.087 18.063 1.00 98.12 121 ILE A O 1
ATOM 973 N N . GLY A 1 122 ? -18.452 -3.388 18.223 1.00 97.94 122 GLY A N 1
ATOM 974 C CA . GLY A 1 122 ? -18.256 -3.526 16.776 1.00 97.94 122 GLY A CA 1
ATOM 975 C C . GLY A 1 122 ? -19.495 -4.086 16.063 1.00 97.94 122 GLY A C 1
ATOM 976 O O . GLY A 1 122 ? -19.987 -3.493 15.099 1.00 97.94 122 GLY A O 1
ATOM 977 N N . ASN A 1 123 ? -20.077 -5.166 16.596 1.00 98.00 123 ASN A N 1
ATOM 978 C CA . ASN A 1 123 ? -21.320 -5.750 16.075 1.00 98.00 123 ASN A CA 1
ATOM 979 C C . ASN A 1 123 ? -22.501 -4.769 16.155 1.00 98.00 123 ASN A C 1
ATOM 981 O O . ASN A 1 123 ? -23.349 -4.716 15.258 1.00 98.00 123 ASN A O 1
ATOM 985 N N . ARG A 1 124 ? -22.571 -3.969 17.227 1.00 98.19 124 ARG A N 1
ATOM 986 C CA . ARG A 1 124 ? -23.625 -2.969 17.397 1.00 98.19 124 ARG A CA 1
ATOM 987 C C . ARG A 1 124 ? -23.502 -1.837 16.381 1.00 98.19 124 ARG A C 1
ATOM 989 O O . ARG A 1 124 ? -24.522 -1.427 15.832 1.00 98.19 124 ARG A O 1
ATOM 996 N N . ILE A 1 125 ? -22.290 -1.370 16.096 1.00 98.38 125 ILE A N 1
ATOM 997 C CA . ILE A 1 125 ? -22.024 -0.324 15.097 1.00 98.38 125 ILE A CA 1
ATOM 998 C C . ILE A 1 125 ? -22.446 -0.778 13.707 1.00 98.38 125 ILE A C 1
ATOM 1000 O O . ILE A 1 125 ? -23.111 -0.016 13.007 1.00 98.38 125 ILE A O 1
ATOM 1004 N N . GLN A 1 126 ? -22.139 -2.024 13.333 1.00 97.94 126 GLN A N 1
ATOM 1005 C CA . GLN A 1 126 ? -22.617 -2.601 12.076 1.00 97.94 126 GLN A CA 1
ATOM 1006 C C . GLN A 1 126 ? -24.146 -2.512 11.972 1.00 97.94 126 GLN A C 1
ATOM 1008 O O . GLN A 1 126 ? -24.671 -2.035 10.965 1.00 97.94 126 GLN A O 1
ATOM 1013 N N . ALA A 1 127 ? -24.860 -2.951 13.015 1.00 97.88 127 ALA A N 1
ATOM 1014 C CA . ALA A 1 127 ? -26.320 -2.927 13.032 1.00 97.88 127 ALA A CA 1
ATOM 1015 C C . ALA A 1 127 ? -26.874 -1.494 12.963 1.00 97.88 127 ALA A C 1
ATOM 1017 O O . ALA A 1 127 ? -27.741 -1.218 12.141 1.00 97.88 127 ALA A O 1
ATOM 1018 N N . ILE A 1 128 ? -26.337 -0.571 13.770 1.00 98.00 128 ILE A N 1
ATOM 1019 C CA . ILE A 1 128 ? -26.767 0.834 13.782 1.00 98.00 128 ILE A CA 1
ATOM 1020 C C . ILE A 1 128 ? -26.531 1.485 12.417 1.00 98.00 128 ILE A C 1
ATOM 1022 O O . ILE A 1 128 ? -27.429 2.144 11.900 1.00 98.00 128 ILE A O 1
ATOM 1026 N N . TYR A 1 129 ? -25.348 1.301 11.823 1.00 97.38 129 TYR A N 1
ATOM 1027 C CA . TYR A 1 129 ? -25.026 1.863 10.512 1.00 97.38 129 TYR A CA 1
ATOM 1028 C C . TYR A 1 129 ? -26.032 1.400 9.459 1.00 97.38 129 TYR A C 1
ATOM 1030 O O . TYR A 1 129 ? -26.603 2.221 8.741 1.00 97.38 129 TYR A O 1
ATOM 1038 N N . ARG A 1 130 ? -26.292 0.090 9.404 1.00 96.25 130 ARG A N 1
ATOM 1039 C CA . ARG A 1 130 ? -27.264 -0.483 8.476 1.00 96.25 130 ARG A CA 1
ATOM 1040 C C . ARG A 1 130 ? -28.656 0.094 8.688 1.00 96.25 130 ARG A C 1
ATOM 1042 O O . ARG A 1 130 ? -29.287 0.479 7.712 1.00 96.25 130 ARG A O 1
ATOM 1049 N N . ASP A 1 131 ? -29.119 0.168 9.931 1.00 96.69 131 ASP A N 1
ATOM 1050 C CA . ASP A 1 131 ? -30.466 0.643 10.242 1.00 96.69 131 ASP A CA 1
ATOM 1051 C C . ASP A 1 131 ? -30.631 2.134 9.880 1.00 96.69 131 ASP A C 1
ATOM 1053 O O . ASP A 1 131 ? -31.643 2.511 9.293 1.00 96.69 131 ASP A O 1
ATOM 1057 N N . LEU A 1 132 ? -29.615 2.970 10.144 1.00 96.00 132 LEU A N 1
ATOM 1058 C CA . LEU A 1 132 ? -29.603 4.391 9.760 1.00 96.00 132 LEU A CA 1
ATOM 1059 C C . LEU A 1 132 ? -29.587 4.586 8.239 1.00 96.00 132 LEU A C 1
ATOM 1061 O O . LEU A 1 132 ? -30.241 5.489 7.723 1.00 96.00 132 LEU A O 1
ATOM 1065 N N . ARG A 1 133 ? -28.849 3.745 7.508 1.00 94.50 133 ARG A N 1
ATOM 1066 C CA . ARG A 1 133 ? -28.819 3.798 6.040 1.00 94.50 133 ARG A CA 1
ATOM 1067 C C . ARG A 1 133 ? -30.099 3.249 5.417 1.00 94.50 133 ARG A C 1
ATOM 1069 O O . ARG A 1 133 ? -30.574 3.805 4.434 1.00 94.50 133 ARG A O 1
ATOM 1076 N N . ALA A 1 134 ? -30.687 2.208 6.005 1.00 92.75 134 ALA A N 1
ATOM 1077 C CA . ALA A 1 134 ? -31.928 1.601 5.537 1.00 92.75 134 ALA A CA 1
ATOM 1078 C C . ALA A 1 134 ? -33.160 2.488 5.772 1.00 92.75 134 ALA A C 1
ATOM 1080 O O . ALA A 1 134 ? -34.129 2.373 5.022 1.00 92.75 134 ALA A O 1
ATOM 1081 N N . SER A 1 135 ? -33.143 3.364 6.784 1.00 92.56 135 SER A N 1
ATOM 1082 C CA . SER A 1 135 ? -34.254 4.295 7.015 1.00 92.56 135 SER A CA 1
ATOM 1083 C C . SER A 1 135 ? -34.330 5.401 5.958 1.00 92.56 135 SER A C 1
ATOM 1085 O O . SER A 1 135 ? -35.407 5.944 5.727 1.00 92.56 135 SER A O 1
ATOM 1087 N N . GLY A 1 136 ? -33.209 5.712 5.294 1.00 88.44 136 GLY A N 1
ATOM 1088 C CA . GLY A 1 136 ? -33.105 6.800 4.320 1.00 88.44 136 GLY A CA 1
ATOM 1089 C C . GLY A 1 136 ? -33.069 8.198 4.945 1.00 88.44 136 GLY A C 1
ATOM 1090 O O . GLY A 1 136 ? -32.941 9.175 4.221 1.00 88.44 136 GLY A O 1
ATOM 1091 N N . ASP A 1 137 ? -33.136 8.312 6.276 1.00 84.25 137 ASP A N 1
ATOM 1092 C CA . ASP A 1 137 ? -33.154 9.612 6.967 1.00 84.25 137 ASP A CA 1
ATOM 1093 C C . ASP A 1 137 ? -31.758 10.243 7.085 1.00 84.25 137 ASP A C 1
ATOM 1095 O O . ASP A 1 137 ? -31.621 11.420 7.420 1.00 84.25 137 ASP A O 1
ATOM 1099 N N . VAL A 1 138 ? -30.710 9.449 6.858 1.00 90.88 138 VAL A N 1
ATOM 1100 C CA . VAL A 1 138 ? -29.314 9.855 7.013 1.00 90.88 138 VAL A CA 1
ATOM 1101 C C . VAL A 1 138 ? -28.605 9.768 5.671 1.00 90.88 138 VAL A C 1
ATOM 1103 O O . VAL A 1 138 ? -28.158 8.694 5.264 1.00 90.88 138 VAL A O 1
ATOM 1106 N N . GLU A 1 139 ? -28.471 10.909 4.999 1.00 90.69 139 GLU A N 1
ATOM 1107 C CA . GLU A 1 139 ? -27.821 11.021 3.685 1.00 90.69 139 GLU A CA 1
ATOM 1108 C C . GLU A 1 139 ? -26.385 11.558 3.764 1.00 90.69 139 GLU A C 1
ATOM 1110 O O . GLU A 1 139 ? -25.578 11.302 2.867 1.00 90.69 139 GLU A O 1
ATOM 1115 N N . ASP A 1 140 ? -26.042 12.246 4.853 1.00 94.12 140 ASP A N 1
ATOM 1116 C CA . ASP A 1 140 ? -24.762 12.917 5.035 1.00 94.12 140 ASP A CA 1
ATOM 1117 C C . ASP A 1 140 ? -24.001 12.452 6.286 1.00 94.12 140 ASP A C 1
ATOM 1119 O O . ASP A 1 140 ? -24.522 11.798 7.198 1.00 94.12 140 ASP A O 1
ATOM 1123 N N . LEU A 1 141 ? -22.707 12.772 6.309 1.00 94.56 141 LEU A N 1
ATOM 1124 C CA . LEU A 1 141 ? -21.831 12.417 7.420 1.00 94.56 141 LEU A CA 1
ATOM 1125 C C . LEU A 1 141 ? -22.262 13.038 8.769 1.00 94.56 141 LEU A C 1
ATOM 1127 O O . LEU A 1 141 ? -22.245 12.309 9.764 1.00 94.56 141 LEU A O 1
ATOM 1131 N N . PRO A 1 142 ? -22.666 14.326 8.857 1.00 95.38 142 PRO A N 1
ATOM 1132 C CA . PRO A 1 142 ? -23.167 14.892 10.110 1.00 95.38 142 PRO A CA 1
ATOM 1133 C C . PRO A 1 142 ? -24.398 14.159 10.658 1.00 95.38 142 PRO A C 1
ATOM 1135 O O . PRO A 1 142 ? -24.453 13.877 11.857 1.00 95.38 142 PRO A O 1
ATOM 1138 N N . GLY A 1 143 ? -25.359 13.801 9.800 1.00 95.75 143 GLY A N 1
ATOM 1139 C CA . GLY A 1 143 ? -26.524 13.009 10.185 1.00 95.75 143 GLY A CA 1
ATOM 1140 C C . GLY A 1 143 ? -26.131 11.629 10.707 1.00 95.75 143 GLY A C 1
ATOM 1141 O O . GLY A 1 143 ? -26.664 11.180 11.724 1.00 95.75 143 GLY A O 1
ATOM 1142 N N . LEU A 1 144 ? -25.142 10.985 10.076 1.00 96.38 144 LEU A N 1
ATOM 1143 C CA . LEU A 1 144 ? -24.633 9.687 10.516 1.00 96.38 144 LEU A CA 1
ATOM 1144 C C . LEU A 1 144 ? -23.969 9.780 11.882 1.00 96.38 144 LEU A C 1
ATOM 1146 O O . LEU A 1 144 ? -24.240 8.941 12.736 1.00 96.38 144 LEU A O 1
ATOM 1150 N N . LEU A 1 145 ? -23.150 10.806 12.107 1.00 97.31 145 LEU A N 1
ATOM 1151 C CA . LEU A 1 145 ? -22.498 11.040 13.391 1.00 97.31 145 LEU A CA 1
ATOM 1152 C C . LEU A 1 145 ? -23.529 11.202 14.517 1.00 97.31 145 LEU A C 1
ATOM 1154 O O . LEU A 1 145 ? -23.437 10.530 15.546 1.00 97.31 145 LEU A O 1
ATOM 1158 N N . VAL A 1 146 ? -24.540 12.053 14.309 1.00 97.56 146 VAL A N 1
ATOM 1159 C CA . VAL A 1 146 ? -25.600 12.298 15.300 1.00 97.56 146 VAL A CA 1
ATOM 1160 C C . VAL A 1 146 ? -26.442 11.043 15.535 1.00 97.56 146 VAL A C 1
ATOM 1162 O O . VAL A 1 146 ? -26.709 10.684 16.686 1.00 97.56 146 VAL A O 1
ATOM 1165 N N . GLY A 1 147 ? -26.841 10.353 14.463 1.00 97.56 147 GLY A N 1
ATOM 1166 C CA . GLY A 1 147 ? -27.611 9.113 14.541 1.00 97.56 147 GLY A CA 1
ATOM 1167 C C . GLY A 1 147 ? -26.855 8.006 15.275 1.00 97.56 147 GLY A C 1
ATOM 1168 O O . GLY A 1 147 ? -27.410 7.370 16.171 1.00 97.56 147 GLY A O 1
ATOM 1169 N N . MET A 1 148 ? -25.573 7.823 14.951 1.00 98.12 148 MET A N 1
ATOM 1170 C CA . MET A 1 148 ? -24.693 6.834 15.573 1.00 98.12 148 MET A CA 1
ATOM 1171 C C . MET A 1 148 ? -24.505 7.120 17.065 1.00 98.12 148 MET A C 1
ATOM 1173 O O . MET A 1 148 ? -24.767 6.241 17.885 1.00 98.12 148 MET A O 1
ATOM 1177 N N . GLY A 1 149 ? -24.144 8.357 17.430 1.00 98.06 149 GLY A N 1
ATOM 1178 C CA . GLY A 1 149 ? -23.979 8.765 18.830 1.00 98.06 149 GLY A CA 1
ATOM 1179 C C . GLY A 1 149 ? -25.250 8.543 19.651 1.00 98.06 149 GLY A C 1
ATOM 1180 O O . GLY A 1 149 ? -25.211 7.900 20.696 1.00 98.06 149 GLY A O 1
ATOM 1181 N N . THR A 1 150 ? -26.406 8.949 19.118 1.00 98.12 150 THR A N 1
ATOM 1182 C CA . THR A 1 150 ? -27.711 8.785 19.787 1.00 98.12 150 THR A CA 1
ATOM 1183 C C . THR A 1 150 ? -28.090 7.316 20.015 1.00 98.12 150 THR A C 1
ATOM 1185 O O . THR A 1 150 ? -28.755 6.981 20.999 1.00 98.12 150 THR A O 1
ATOM 1188 N N . GLN A 1 151 ? -27.734 6.418 19.093 1.00 98.19 151 GLN A N 1
ATOM 1189 C CA . GLN A 1 151 ? -28.014 4.985 19.233 1.00 98.19 151 GLN A CA 1
ATOM 1190 C C . GLN A 1 151 ? -27.017 4.291 20.168 1.00 98.19 151 GLN A C 1
ATOM 1192 O O . GLN A 1 151 ? -27.406 3.403 20.934 1.00 98.19 151 GLN A O 1
ATOM 1197 N N . LEU A 1 152 ? -25.751 4.712 20.151 1.00 98.06 152 LEU A N 1
ATOM 1198 C CA . LEU A 1 152 ? -24.724 4.205 21.056 1.00 98.06 152 LEU A CA 1
ATOM 1199 C C . LEU A 1 152 ? -24.951 4.655 22.503 1.00 98.06 152 LEU A C 1
ATOM 1201 O O . LEU A 1 152 ? -24.764 3.845 23.399 1.00 98.06 152 LEU A O 1
ATOM 1205 N N . GLU A 1 153 ? -25.459 5.867 22.751 1.00 98.19 153 GLU A N 1
ATOM 1206 C CA . GLU A 1 153 ? -25.835 6.323 24.105 1.00 98.19 153 GLU A CA 1
ATOM 1207 C C . GLU A 1 153 ? -26.892 5.435 24.780 1.00 98.19 153 GLU A C 1
ATOM 1209 O O . GLU A 1 153 ? -26.980 5.380 26.005 1.00 98.19 153 GLU A O 1
ATOM 1214 N N . LYS A 1 154 ? -27.716 4.745 23.985 1.00 97.69 154 LYS A N 1
ATOM 1215 C CA . LYS A 1 154 ? -28.746 3.812 24.469 1.00 97.69 154 LYS A CA 1
ATOM 1216 C C . LYS A 1 154 ? -28.225 2.384 24.622 1.00 97.69 154 LYS A C 1
ATOM 1218 O O . LYS A 1 154 ? -28.966 1.518 25.083 1.00 97.69 154 LYS A O 1
ATOM 1223 N N . THR A 1 155 ? -27.008 2.124 24.160 1.00 95.81 155 THR A N 1
ATOM 1224 C CA . THR A 1 155 ? -26.374 0.810 24.209 1.00 95.81 155 THR A CA 1
ATOM 1225 C C . THR A 1 155 ? -25.550 0.715 25.490 1.00 95.81 155 THR A C 1
ATOM 1227 O O . THR A 1 155 ? -24.882 1.668 25.878 1.00 95.81 155 THR A O 1
ATOM 1230 N N . ASP A 1 156 ? -25.596 -0.440 26.149 1.00 96.88 156 ASP A N 1
ATOM 1231 C CA . ASP A 1 156 ? -24.666 -0.748 27.230 1.00 96.88 156 ASP A CA 1
ATOM 1232 C C . ASP A 1 156 ? -23.275 -1.012 26.634 1.00 96.88 156 ASP A C 1
ATOM 1234 O O . ASP A 1 156 ? -23.092 -1.981 25.896 1.00 96.88 156 ASP A O 1
ATOM 1238 N N . LEU A 1 157 ? -22.327 -0.106 26.887 1.00 96.81 157 LEU A N 1
ATOM 1239 C CA . LEU A 1 157 ? -20.944 -0.204 26.400 1.00 96.81 157 LEU A CA 1
ATOM 1240 C C . LEU A 1 157 ? -20.044 -1.019 27.347 1.00 96.81 157 LEU A C 1
ATOM 1242 O O . LEU A 1 157 ? -18.844 -1.124 27.092 1.00 96.81 157 LEU A O 1
ATOM 1246 N N . GLY A 1 158 ? -20.605 -1.568 28.430 1.00 95.06 158 GLY A N 1
ATOM 1247 C CA . GLY A 1 158 ? -19.880 -2.408 29.376 1.00 95.06 158 GLY A CA 1
ATOM 1248 C C . GLY A 1 158 ? -18.680 -1.700 30.007 1.00 95.06 158 GLY A C 1
ATOM 1249 O O . GLY A 1 158 ? -18.755 -0.538 30.415 1.00 95.06 158 GLY A O 1
ATOM 1250 N N . GLU A 1 159 ? -17.560 -2.412 30.074 1.00 95.50 159 GLU A N 1
ATOM 1251 C CA . GLU A 1 159 ? -16.298 -1.961 30.665 1.00 95.50 159 GLU A CA 1
ATOM 1252 C C . GLU A 1 159 ? -15.314 -1.420 29.608 1.00 95.50 159 GLU A C 1
ATOM 1254 O O . GLU A 1 159 ? -14.118 -1.338 29.866 1.00 95.50 159 GLU A O 1
ATOM 1259 N N . ALA A 1 160 ? -15.782 -0.982 28.432 1.00 93.00 160 ALA A N 1
ATOM 1260 C CA . ALA A 1 160 ? -14.908 -0.476 27.362 1.00 93.00 160 ALA A CA 1
ATOM 1261 C C . ALA A 1 160 ? -14.207 0.870 27.683 1.00 93.00 160 ALA A C 1
ATOM 1263 O O . ALA A 1 160 ? -13.398 1.359 26.900 1.00 93.00 160 ALA A O 1
ATOM 1264 N N . PHE A 1 161 ? -14.523 1.511 28.818 1.00 93.75 161 PHE A N 1
ATOM 1265 C CA . PHE A 1 161 ? -13.954 2.792 29.287 1.00 93.75 161 PHE A CA 1
ATOM 1266 C C . PHE A 1 161 ? -13.992 3.962 28.277 1.00 93.75 161 PHE A C 1
ATOM 1268 O O . PHE A 1 161 ? -13.278 4.954 28.452 1.00 93.75 161 PHE A O 1
ATOM 1275 N N . VAL A 1 162 ? -14.855 3.889 27.262 1.00 96.38 162 VAL A N 1
ATOM 1276 C CA . VAL A 1 162 ? -15.016 4.890 26.199 1.00 96.38 162 VAL A CA 1
ATOM 1277 C C . VAL A 1 162 ? -16.472 5.354 26.122 1.00 96.38 162 VAL A C 1
ATOM 1279 O O . VAL A 1 162 ? -17.399 4.579 26.355 1.00 96.38 162 VAL A O 1
ATOM 1282 N N . ASP A 1 163 ? -16.695 6.633 25.821 1.00 97.94 163 ASP A N 1
ATOM 1283 C CA . ASP A 1 163 ? -18.043 7.173 25.653 1.00 97.94 163 ASP A CA 1
ATOM 1284 C C . ASP A 1 163 ? -18.585 6.985 24.223 1.00 97.94 163 ASP A C 1
ATOM 1286 O O . ASP A 1 163 ? -17.840 6.895 23.243 1.00 97.94 163 ASP A O 1
ATOM 1290 N N . ALA A 1 164 ? -19.915 6.964 24.108 1.00 98.31 164 ALA A N 1
ATOM 1291 C CA . ALA A 1 164 ? -20.637 6.752 22.854 1.00 98.31 164 ALA A CA 1
ATOM 1292 C C . ALA A 1 164 ? -20.260 7.751 21.746 1.00 98.31 164 ALA A C 1
ATOM 1294 O O . ALA A 1 164 ? -20.178 7.376 20.575 1.00 98.31 164 ALA A O 1
ATOM 1295 N N . TRP A 1 165 ? -20.016 9.016 22.097 1.00 98.12 165 TRP A N 1
ATOM 1296 C CA . TRP A 1 165 ? -19.691 10.057 21.121 1.00 98.12 165 TRP A CA 1
ATOM 1297 C C . TRP A 1 165 ? -18.251 9.960 20.636 1.00 98.12 165 TRP A C 1
ATOM 1299 O O . TRP A 1 165 ? -17.993 10.218 19.463 1.00 98.12 165 TRP A O 1
ATOM 1309 N N . THR A 1 166 ? -17.319 9.540 21.490 1.00 98.25 166 THR A N 1
ATOM 1310 C CA . THR A 1 166 ? -15.949 9.228 21.071 1.00 98.25 166 THR A CA 1
ATOM 1311 C C . THR A 1 166 ? -15.943 8.099 20.040 1.00 98.25 166 THR A C 1
ATOM 1313 O O . THR A 1 166 ? -15.308 8.244 18.996 1.00 98.25 166 THR A O 1
ATOM 1316 N N . ILE A 1 167 ? -16.725 7.034 20.258 1.00 98.31 167 ILE A N 1
ATOM 1317 C CA . ILE A 1 167 ? -16.900 5.970 19.258 1.00 98.31 167 ILE A CA 1
ATOM 1318 C C . ILE A 1 167 ? -17.537 6.524 17.973 1.00 98.31 167 ILE A C 1
ATOM 1320 O O . ILE A 1 167 ? -17.042 6.260 16.879 1.00 98.31 167 ILE A O 1
ATOM 1324 N N . ALA A 1 168 ? -18.613 7.311 18.075 1.00 98.38 168 ALA A N 1
ATOM 1325 C CA . ALA A 1 168 ? -19.301 7.859 16.904 1.00 98.38 168 ALA A CA 1
ATOM 1326 C C . ALA A 1 168 ? -18.395 8.773 16.056 1.00 98.38 168 ALA A C 1
ATOM 1328 O O . ALA A 1 168 ? -18.426 8.703 14.827 1.00 98.38 168 ALA A O 1
ATOM 1329 N N . ASN A 1 169 ? -17.549 9.585 16.700 1.00 97.88 169 ASN A N 1
ATOM 1330 C CA . ASN A 1 169 ? -16.547 10.405 16.021 1.00 97.88 169 ASN A CA 1
ATOM 1331 C C . ASN A 1 169 ? -15.536 9.530 15.270 1.00 97.88 169 ASN A C 1
ATOM 1333 O O . ASN A 1 169 ? -15.291 9.773 14.090 1.00 97.88 169 ASN A O 1
ATOM 1337 N N . TYR A 1 170 ? -15.021 8.474 15.907 1.00 98.06 170 TYR A N 1
ATOM 1338 C CA . TYR A 1 170 ? -14.107 7.541 15.247 1.00 98.06 170 TYR A CA 1
ATOM 1339 C C . TYR A 1 170 ? -14.759 6.856 14.033 1.00 98.06 170 TYR A C 1
ATOM 1341 O O . TYR A 1 170 ? -14.163 6.781 12.961 1.00 98.06 170 TYR A O 1
ATOM 1349 N N . VAL A 1 171 ? -16.029 6.447 14.145 1.00 97.88 171 VAL A N 1
ATOM 1350 C CA . VAL A 1 171 ? -16.791 5.912 13.003 1.00 97.88 171 VAL A CA 1
ATOM 1351 C C . VAL A 1 171 ? -16.877 6.928 11.861 1.00 97.88 171 VAL A C 1
ATOM 1353 O O . VAL A 1 171 ? -16.756 6.546 10.696 1.00 97.88 171 VAL A O 1
ATOM 1356 N N . SER A 1 172 ? -17.061 8.217 12.163 1.00 96.94 172 SER A N 1
ATOM 1357 C CA . SER A 1 172 ? -17.102 9.260 11.132 1.00 96.94 172 SER A CA 1
ATOM 1358 C C . SER A 1 172 ? -15.764 9.410 10.396 1.00 96.94 172 SER A C 1
ATOM 1360 O O . SER A 1 172 ? -15.762 9.553 9.171 1.00 96.94 172 SER A O 1
ATOM 1362 N N . ASP A 1 173 ? -14.640 9.264 11.103 1.00 96.75 173 ASP A N 1
ATOM 1363 C CA . ASP A 1 173 ? -13.302 9.261 10.507 1.00 96.75 173 ASP A CA 1
ATOM 1364 C C . ASP A 1 173 ? -13.108 8.045 9.584 1.00 96.75 173 ASP A C 1
ATOM 1366 O O . ASP A 1 173 ? -12.659 8.197 8.445 1.00 96.75 173 ASP A O 1
ATOM 1370 N N . CYS A 1 174 ? -13.531 6.850 10.015 1.00 96.00 174 CYS A N 1
ATOM 1371 C CA . CYS A 1 174 ? -13.508 5.648 9.175 1.00 96.00 174 CYS A CA 1
ATOM 1372 C C . CYS A 1 174 ? -14.345 5.815 7.897 1.00 96.00 174 CYS A C 1
ATOM 1374 O O . CYS A 1 174 ? -13.951 5.376 6.814 1.00 96.00 174 CYS A O 1
ATOM 1376 N N . VAL A 1 175 ? -15.517 6.445 8.004 1.00 95.81 175 VAL A N 1
ATOM 1377 C CA . VAL A 1 175 ? -16.391 6.711 6.855 1.00 95.81 175 VAL A CA 1
ATOM 1378 C C . VAL A 1 175 ? -15.746 7.704 5.888 1.00 95.81 175 VAL A C 1
ATOM 1380 O O . VAL A 1 175 ? -15.751 7.462 4.680 1.00 95.81 175 VAL A O 1
ATOM 1383 N N . LEU A 1 176 ? -15.153 8.786 6.400 1.00 94.44 176 LEU A N 1
ATOM 1384 C CA . LEU A 1 176 ? -14.415 9.760 5.591 1.00 94.44 176 LEU A CA 1
ATOM 1385 C C . LEU A 1 176 ? -13.282 9.108 4.806 1.00 94.44 176 LEU A C 1
ATOM 1387 O O . LEU A 1 176 ? -13.120 9.383 3.618 1.00 94.44 176 LEU A O 1
ATOM 1391 N N . GLU A 1 177 ? -12.522 8.231 5.453 1.00 90.56 177 GLU A N 1
ATOM 1392 C CA . GLU A 1 177 ? -11.417 7.529 4.813 1.00 90.56 177 GLU A CA 1
ATOM 1393 C C . GLU A 1 177 ? -11.907 6.627 3.673 1.00 90.56 177 GLU A C 1
ATOM 1395 O O . GLU A 1 177 ? -11.385 6.681 2.560 1.00 90.56 177 GLU A O 1
ATOM 1400 N N . LYS A 1 178 ? -13.005 5.891 3.882 1.00 92.62 178 LYS A N 1
ATOM 1401 C CA . LYS A 1 178 ? -13.636 5.100 2.813 1.00 92.62 178 LYS A CA 1
ATOM 1402 C C . LYS A 1 178 ? -14.135 5.965 1.657 1.00 92.62 178 LYS A C 1
ATOM 1404 O O . LYS A 1 178 ? -13.967 5.581 0.500 1.00 92.62 178 LYS A O 1
ATOM 1409 N N . ILE A 1 179 ? -14.726 7.128 1.940 1.00 92.00 179 ILE A N 1
ATOM 1410 C CA . ILE A 1 179 ? -15.149 8.071 0.894 1.00 92.00 179 ILE A CA 1
ATOM 1411 C C . ILE A 1 179 ? -13.935 8.533 0.081 1.00 92.00 179 ILE A C 1
ATOM 1413 O O . ILE A 1 179 ? -13.996 8.498 -1.145 1.00 92.00 179 ILE A O 1
ATOM 1417 N N . ARG A 1 180 ? -12.815 8.891 0.724 1.00 87.62 180 ARG A N 1
ATOM 1418 C CA . ARG A 1 180 ? -11.578 9.287 0.024 1.00 87.62 180 ARG A CA 1
ATOM 1419 C C . ARG A 1 180 ? -11.027 8.169 -0.853 1.00 87.62 180 ARG A C 1
ATOM 1421 O O . ARG A 1 180 ? -10.703 8.418 -2.010 1.00 87.62 180 ARG A O 1
ATOM 1428 N N . GLN A 1 181 ? -10.981 6.940 -0.342 1.00 84.44 181 GLN A N 1
ATOM 1429 C CA . GLN A 1 181 ? -10.536 5.772 -1.108 1.00 84.44 181 GLN A CA 1
ATOM 1430 C C . GLN A 1 181 ? -11.402 5.552 -2.357 1.00 84.44 181 GLN A C 1
ATOM 1432 O O . GLN A 1 181 ? -10.880 5.306 -3.444 1.00 84.44 181 GLN A O 1
ATOM 1437 N N . ARG A 1 182 ? -12.728 5.702 -2.235 1.00 86.25 182 ARG A N 1
ATOM 1438 C CA . ARG A 1 182 ? -13.661 5.590 -3.369 1.00 86.25 182 ARG A CA 1
ATOM 1439 C C . ARG A 1 182 ? -13.557 6.759 -4.340 1.00 86.25 182 ARG A C 1
ATOM 1441 O O . ARG A 1 182 ? -13.610 6.540 -5.546 1.00 86.25 182 ARG A O 1
ATOM 1448 N N . GLN A 1 183 ? -13.375 7.979 -3.846 1.00 84.19 183 GLN A N 1
ATOM 1449 C CA . GLN A 1 183 ? -13.134 9.139 -4.699 1.00 84.19 183 GLN A CA 1
ATOM 1450 C C . GLN A 1 183 ? -11.846 8.964 -5.498 1.00 84.19 183 GLN A C 1
ATOM 1452 O O . GLN A 1 183 ? -11.884 9.172 -6.702 1.00 84.19 183 GLN A O 1
ATOM 1457 N N . GLY A 1 184 ? -10.766 8.475 -4.878 1.00 74.88 184 GLY A N 1
ATOM 1458 C CA . GLY A 1 184 ? -9.527 8.120 -5.575 1.00 74.88 184 GLY A CA 1
ATOM 1459 C C . GLY A 1 184 ? -9.730 7.061 -6.666 1.00 74.88 184 GLY A C 1
ATOM 1460 O O . GLY A 1 184 ? -9.137 7.156 -7.739 1.00 74.88 184 GLY A O 1
ATOM 1461 N N . GLN A 1 185 ? -10.625 6.092 -6.435 1.00 70.56 185 GLN A N 1
ATOM 1462 C CA . GLN A 1 185 ? -11.020 5.102 -7.447 1.00 70.56 185 GLN A CA 1
ATOM 1463 C C . GLN A 1 185 ? -11.856 5.708 -8.589 1.00 70.56 185 GLN A C 1
ATOM 1465 O O . GLN A 1 185 ? -11.676 5.310 -9.735 1.00 70.56 185 GLN A O 1
ATOM 1470 N N . GLN A 1 186 ? -12.762 6.654 -8.309 1.00 67.50 186 GLN A N 1
ATOM 1471 C CA . GLN A 1 186 ? -13.630 7.285 -9.319 1.00 67.50 186 GLN A CA 1
ATOM 1472 C C . GLN A 1 186 ? -12.947 8.414 -10.100 1.00 67.50 186 GLN A C 1
ATOM 1474 O O . GLN A 1 186 ? -13.289 8.657 -11.256 1.00 67.50 186 GLN A O 1
ATOM 1479 N N . SER A 1 187 ? -11.984 9.109 -9.491 1.00 57.12 187 SER A N 1
ATOM 1480 C CA . SER A 1 187 ? -11.186 10.145 -10.152 1.00 57.12 187 SER A CA 1
ATOM 1481 C C . SER A 1 187 ? -10.171 9.572 -11.136 1.00 57.12 187 SER A C 1
ATOM 1483 O O . SER A 1 187 ? -9.566 10.331 -11.888 1.00 57.12 187 SER A O 1
ATOM 1485 N N . MET A 1 188 ? -10.010 8.247 -11.180 1.00 49.91 188 MET A N 1
ATOM 1486 C CA . MET A 1 188 ? -9.488 7.593 -12.369 1.00 49.91 188 MET A CA 1
ATOM 1487 C C . MET A 1 188 ? -10.601 7.633 -13.416 1.00 49.91 188 MET A C 1
ATOM 1489 O O . MET A 1 188 ? -11.581 6.900 -13.259 1.00 49.91 188 MET A O 1
ATOM 1493 N N . PRO A 1 189 ? -10.509 8.471 -14.469 1.00 47.91 189 PRO A N 1
ATOM 1494 C CA . PRO A 1 189 ? -11.489 8.418 -15.535 1.00 47.91 189 PRO A CA 1
ATOM 1495 C C . PRO A 1 189 ? -11.493 6.980 -16.034 1.00 47.91 189 PRO A C 1
ATOM 1497 O O . PRO A 1 189 ? -10.467 6.490 -16.513 1.00 47.91 189 PRO A O 1
ATOM 1500 N N . ALA A 1 190 ? -12.628 6.293 -15.877 1.00 47.31 190 ALA A N 1
ATOM 1501 C CA . ALA A 1 190 ? -12.873 5.044 -16.568 1.00 47.31 190 ALA A CA 1
ATOM 1502 C C . ALA A 1 190 ? -12.519 5.333 -18.021 1.00 47.31 190 ALA A C 1
ATOM 1504 O O . ALA A 1 190 ? -13.166 6.167 -18.662 1.00 47.31 190 ALA A O 1
ATOM 1505 N N . ALA A 1 191 ? -11.402 4.769 -18.479 1.00 48.31 191 ALA A N 1
ATOM 1506 C CA . ALA A 1 191 ? -10.918 4.991 -19.818 1.00 48.31 191 ALA A CA 1
ATOM 1507 C C . ALA A 1 191 ? -12.025 4.475 -20.726 1.00 48.31 191 ALA A C 1
ATOM 1509 O O . ALA A 1 191 ? -12.176 3.271 -20.917 1.00 48.31 191 ALA A O 1
ATOM 1510 N N . THR A 1 192 ? -12.860 5.396 -21.209 1.00 48.94 192 THR A N 1
ATOM 1511 C CA . THR A 1 192 ? -13.806 5.126 -22.279 1.00 48.94 192 THR A CA 1
ATOM 1512 C C . THR A 1 192 ? -12.965 4.414 -23.330 1.00 48.94 192 THR A C 1
ATOM 1514 O O . THR A 1 192 ? -11.936 4.988 -23.707 1.00 48.94 192 THR A O 1
ATOM 1517 N N . PRO A 1 193 ? -13.293 3.174 -23.737 1.00 47.31 193 PRO A N 1
ATOM 1518 C CA . PRO A 1 193 ? -12.521 2.449 -24.732 1.00 47.31 193 PRO A CA 1
ATOM 1519 C C . PRO A 1 193 ? -12.753 3.132 -26.079 1.00 47.31 193 PRO A C 1
ATOM 1521 O O . PRO A 1 193 ? -13.490 2.665 -26.942 1.00 47.31 193 PRO A O 1
ATOM 1524 N N . SER A 1 194 ? -12.156 4.309 -26.232 1.00 46.34 194 SER A N 1
ATOM 1525 C CA . SER A 1 194 ? -11.913 4.923 -27.511 1.00 46.34 194 SER A CA 1
ATOM 1526 C C . SER A 1 194 ? -11.023 3.927 -28.252 1.00 46.34 194 SER A C 1
ATOM 1528 O O . SER A 1 194 ? -10.041 3.464 -27.658 1.00 46.34 194 SER A O 1
ATOM 1530 N N . PRO A 1 195 ? -11.358 3.531 -29.491 1.00 46.16 195 PRO A N 1
ATOM 1531 C CA . PRO A 1 195 ? -10.508 2.687 -30.320 1.00 46.16 195 PRO A CA 1
ATOM 1532 C C . PRO A 1 195 ? -9.269 3.496 -30.720 1.00 46.16 195 PRO A C 1
ATOM 1534 O O . PRO A 1 195 ? -9.130 3.965 -31.847 1.00 46.16 195 PRO A O 1
ATOM 1537 N N . SER A 1 196 ? -8.396 3.732 -29.747 1.00 45.12 196 SER A N 1
ATOM 1538 C CA . SER A 1 196 ? -7.122 4.390 -29.934 1.00 45.12 196 SER A CA 1
ATOM 1539 C C . SER A 1 196 ? -6.192 3.423 -30.660 1.00 45.12 196 SER A C 1
ATOM 1541 O O . SER A 1 196 ? -6.210 2.221 -30.374 1.00 45.12 196 SER A O 1
ATOM 1543 N N . PRO A 1 197 ? -5.392 3.933 -31.611 1.00 48.56 197 PRO A N 1
ATOM 1544 C CA . PRO A 1 197 ? -4.406 3.139 -32.330 1.00 48.56 197 PRO A CA 1
ATOM 1545 C C . PRO A 1 197 ? -3.533 2.416 -31.311 1.00 48.56 197 PRO A C 1
ATOM 1547 O O . PRO A 1 197 ? -3.169 3.018 -30.300 1.00 48.56 197 PRO A O 1
ATOM 1550 N N . SER A 1 198 ? -3.252 1.137 -31.571 1.00 56.62 198 SER A N 1
ATOM 1551 C CA . SER A 1 198 ? -2.423 0.255 -30.749 1.00 56.62 198 SER A CA 1
ATOM 1552 C C . SER A 1 198 ? -1.349 1.068 -30.020 1.00 56.62 198 SER A C 1
ATOM 1554 O O . SER A 1 198 ? -0.473 1.607 -30.704 1.00 56.62 198 SER A O 1
ATOM 1556 N N . PRO A 1 199 ? -1.450 1.256 -28.687 1.00 62.81 199 PRO A N 1
ATOM 1557 C CA . PRO A 1 199 ? -0.537 2.129 -27.966 1.00 62.81 199 PRO A CA 1
ATOM 1558 C C . PRO A 1 199 ? 0.874 1.660 -28.284 1.00 62.81 199 PRO A C 1
ATOM 1560 O O . PRO A 1 199 ? 1.163 0.464 -28.183 1.00 62.81 199 PRO A O 1
ATOM 1563 N N . SER A 1 200 ? 1.718 2.575 -28.762 1.00 65.62 200 SER A N 1
ATOM 1564 C CA . SER A 1 200 ? 3.097 2.248 -29.095 1.00 65.62 200 SER A CA 1
ATOM 1565 C C . SER A 1 200 ? 3.728 1.607 -27.863 1.00 65.62 200 SER A C 1
ATOM 1567 O O . SER A 1 200 ? 3.908 2.276 -26.846 1.00 65.62 200 SER A O 1
ATOM 1569 N N . ARG A 1 201 ? 4.047 0.310 -27.941 1.00 83.31 201 ARG A N 1
ATOM 1570 C CA . ARG A 1 201 ? 4.696 -0.466 -26.868 1.00 83.31 201 ARG A CA 1
ATOM 1571 C C . ARG A 1 201 ? 6.178 -0.110 -26.734 1.00 83.31 201 ARG A C 1
ATOM 1573 O O . ARG A 1 201 ? 7.013 -0.973 -26.474 1.00 83.31 201 ARG A O 1
ATOM 1580 N N . SER A 1 202 ? 6.517 1.155 -26.970 1.00 92.06 202 SER A N 1
ATOM 1581 C CA . SER A 1 202 ? 7.864 1.657 -26.765 1.00 92.06 202 SER A CA 1
ATOM 1582 C C . SER A 1 202 ? 8.179 1.558 -25.274 1.00 92.06 202 SER A C 1
ATOM 1584 O O . SER A 1 202 ? 7.400 2.082 -24.469 1.00 92.06 202 SER A O 1
ATOM 1586 N N . PRO A 1 203 ? 9.282 0.897 -24.893 1.00 94.94 203 PRO A N 1
ATOM 1587 C CA . PRO A 1 203 ? 9.643 0.770 -23.496 1.00 94.94 203 PRO A CA 1
ATOM 1588 C C . PRO A 1 203 ? 9.909 2.142 -22.866 1.00 94.94 203 PRO A C 1
ATOM 1590 O O . PRO A 1 203 ? 10.439 3.035 -23.538 1.00 94.94 203 PRO A O 1
ATOM 1593 N N . PRO A 1 204 ? 9.549 2.335 -21.585 1.00 96.25 204 PRO A N 1
ATOM 1594 C CA . PRO A 1 204 ? 9.862 3.569 -20.882 1.00 96.25 204 PRO A CA 1
ATOM 1595 C C . PRO A 1 204 ? 11.389 3.752 -20.763 1.00 96.25 204 PRO A C 1
ATOM 1597 O O . PRO A 1 204 ? 12.128 2.764 -20.786 1.00 96.25 204 PRO A O 1
ATOM 1600 N N . PRO A 1 205 ? 11.897 4.990 -20.588 1.00 96.94 205 PRO A N 1
ATOM 1601 C CA . PRO A 1 205 ? 13.339 5.272 -20.584 1.00 96.94 205 PRO A CA 1
ATOM 1602 C C . PRO A 1 205 ? 14.152 4.487 -19.544 1.00 96.94 205 PRO A C 1
ATOM 1604 O O . PRO A 1 205 ? 15.334 4.222 -19.759 1.00 96.94 205 PRO A O 1
ATOM 1607 N N . PHE A 1 206 ? 13.530 4.094 -18.427 1.00 97.31 206 PHE A N 1
ATOM 1608 C CA . PHE A 1 206 ? 14.178 3.279 -17.399 1.00 97.31 206 PHE A CA 1
ATOM 1609 C C . PHE A 1 206 ? 14.286 1.791 -17.780 1.00 97.31 206 PHE A C 1
ATOM 1611 O O . PHE A 1 206 ? 15.079 1.067 -17.184 1.00 97.31 206 PHE A O 1
ATOM 1618 N N . PHE A 1 207 ? 13.532 1.310 -18.773 1.00 97.50 207 PHE A N 1
ATOM 1619 C CA . PHE A 1 207 ? 13.417 -0.111 -19.110 1.00 97.50 207 PHE A CA 1
ATOM 1620 C C . PHE A 1 207 ? 14.133 -0.456 -20.423 1.00 97.50 207 PHE A C 1
ATOM 1622 O O . PHE A 1 207 ? 13.524 -0.812 -21.429 1.00 97.50 207 PHE A O 1
ATOM 1629 N N . THR A 1 208 ? 15.462 -0.331 -20.423 1.00 97.44 208 THR A N 1
ATOM 1630 C CA . THR A 1 208 ? 16.309 -0.613 -21.595 1.00 97.44 208 THR A CA 1
ATOM 1631 C C . THR A 1 208 ? 16.996 -1.976 -21.500 1.00 97.44 208 THR A C 1
ATOM 1633 O O . THR A 1 208 ? 17.299 -2.461 -20.408 1.00 97.44 208 THR A O 1
ATOM 1636 N N . ALA A 1 209 ? 17.321 -2.582 -22.649 1.00 96.81 209 ALA A N 1
ATOM 1637 C CA . ALA A 1 209 ? 17.998 -3.882 -22.714 1.00 96.81 209 ALA A CA 1
ATOM 1638 C C . ALA A 1 209 ? 19.332 -3.906 -21.942 1.00 96.81 209 ALA A C 1
ATOM 1640 O O . ALA A 1 209 ? 19.629 -4.870 -21.231 1.00 96.81 209 ALA A O 1
ATOM 1641 N N . ASP A 1 210 ? 20.115 -2.826 -22.026 1.00 97.75 210 ASP A N 1
ATOM 1642 C CA . ASP A 1 210 ? 21.387 -2.705 -21.308 1.00 97.75 210 ASP A CA 1
ATOM 1643 C C . ASP A 1 210 ? 21.192 -2.644 -19.793 1.00 97.75 210 ASP A C 1
ATOM 1645 O O . ASP A 1 210 ? 21.952 -3.278 -19.051 1.00 97.75 210 ASP A O 1
ATOM 1649 N N . ARG A 1 211 ? 20.156 -1.939 -19.319 1.00 97.88 211 ARG A N 1
ATOM 1650 C CA . ARG A 1 211 ? 19.851 -1.862 -17.887 1.00 97.88 211 ARG A CA 1
ATOM 1651 C C . ARG A 1 211 ? 19.335 -3.198 -17.363 1.00 97.88 211 ARG A C 1
ATOM 1653 O O . ARG A 1 211 ? 19.864 -3.682 -16.365 1.00 97.88 211 ARG A O 1
ATOM 1660 N N . ILE A 1 212 ? 18.424 -3.857 -18.086 1.00 97.25 212 ILE A N 1
ATOM 1661 C CA . ILE A 1 212 ? 17.936 -5.208 -17.752 1.00 97.25 212 ILE A CA 1
ATOM 1662 C C . ILE A 1 212 ? 19.110 -6.187 -17.641 1.00 97.25 212 ILE A C 1
ATOM 1664 O O . ILE A 1 212 ? 19.248 -6.906 -16.650 1.00 97.25 212 ILE A O 1
ATOM 1668 N N . LYS A 1 213 ? 20.010 -6.187 -18.631 1.00 96.62 213 LYS A N 1
ATOM 1669 C CA . LYS A 1 213 ? 21.200 -7.048 -18.640 1.00 96.62 213 LYS A CA 1
ATOM 1670 C C . LYS A 1 213 ? 22.174 -6.714 -17.510 1.00 96.62 213 LYS A C 1
ATOM 1672 O O . LYS A 1 213 ? 22.891 -7.599 -17.042 1.00 96.62 213 LYS A O 1
ATOM 1677 N N . THR A 1 214 ? 22.273 -5.450 -17.116 1.00 97.62 214 THR A N 1
ATOM 1678 C CA . THR A 1 214 ? 23.139 -5.014 -16.014 1.00 97.62 214 THR A CA 1
ATOM 1679 C C . THR A 1 214 ? 22.569 -5.465 -14.674 1.00 97.62 214 THR A C 1
ATOM 1681 O O . THR A 1 214 ? 23.276 -6.160 -13.950 1.00 97.62 214 THR A O 1
ATOM 1684 N N . LEU A 1 215 ? 21.283 -5.216 -14.412 1.00 97.38 215 LEU A N 1
ATOM 1685 C CA . LEU A 1 215 ? 20.608 -5.640 -13.183 1.00 97.38 215 LEU A CA 1
ATOM 1686 C C . LEU A 1 215 ? 20.571 -7.164 -13.028 1.00 97.38 215 LEU A C 1
ATOM 1688 O O . LEU A 1 215 ? 20.917 -7.679 -11.970 1.00 97.38 215 LEU A O 1
ATOM 1692 N N . ARG A 1 216 ? 20.244 -7.920 -14.088 1.00 95.75 216 ARG A N 1
ATOM 1693 C CA . ARG A 1 216 ? 20.271 -9.398 -14.046 1.00 95.75 216 ARG A CA 1
ATOM 1694 C C . ARG A 1 216 ? 21.659 -9.955 -13.711 1.00 95.75 216 ARG A C 1
ATOM 1696 O O . ARG A 1 216 ? 21.756 -11.015 -13.103 1.00 95.75 216 ARG A O 1
ATOM 1703 N N . ARG A 1 217 ? 22.733 -9.259 -14.108 1.00 96.50 217 ARG A N 1
ATOM 1704 C CA . ARG A 1 217 ? 24.113 -9.647 -13.778 1.00 96.50 217 ARG A CA 1
ATOM 1705 C C . ARG A 1 217 ? 24.503 -9.256 -12.358 1.00 96.50 217 ARG A C 1
ATOM 1707 O O . ARG A 1 217 ? 25.155 -10.057 -11.704 1.00 96.50 217 ARG A O 1
ATOM 1714 N N . SER A 1 218 ? 24.141 -8.056 -11.907 1.00 96.88 218 SER A N 1
ATOM 1715 C CA . SER A 1 218 ? 24.509 -7.567 -10.574 1.00 96.88 218 SER A CA 1
ATOM 1716 C C . SER A 1 218 ? 23.679 -8.196 -9.457 1.00 96.88 218 SER A C 1
ATOM 1718 O O . SER A 1 218 ? 24.155 -8.280 -8.337 1.00 96.88 218 SER A O 1
ATOM 1720 N N . LEU A 1 219 ? 22.452 -8.638 -9.745 1.00 96.31 219 LEU A N 1
ATOM 1721 C CA . LEU A 1 219 ? 21.516 -9.210 -8.770 1.00 96.31 219 LEU A CA 1
ATOM 1722 C C . LEU A 1 219 ? 21.369 -10.733 -8.934 1.00 96.31 219 LEU A C 1
ATOM 1724 O O . LEU A 1 219 ? 20.288 -11.290 -8.720 1.00 96.31 219 LEU A O 1
ATOM 1728 N N . ASN A 1 220 ? 22.439 -11.413 -9.356 1.00 93.00 220 ASN A N 1
ATOM 1729 C CA . ASN A 1 220 ? 22.430 -12.848 -9.649 1.00 93.00 220 ASN A CA 1
ATOM 1730 C C . ASN A 1 220 ? 22.497 -13.727 -8.386 1.00 93.00 220 ASN A C 1
ATOM 1732 O O . ASN A 1 220 ? 21.880 -14.792 -8.366 1.00 93.00 220 ASN A O 1
ATOM 1736 N N . ASP A 1 221 ? 23.157 -13.280 -7.320 1.00 94.56 221 ASP A N 1
ATOM 1737 C CA . ASP A 1 221 ? 23.253 -13.998 -6.048 1.00 94.56 221 ASP A CA 1
ATOM 1738 C C . ASP A 1 221 ? 22.400 -13.372 -4.926 1.00 94.56 221 ASP A C 1
ATOM 1740 O O . ASP A 1 221 ? 21.991 -12.210 -4.991 1.00 94.56 221 ASP A O 1
ATOM 1744 N N . ASN A 1 222 ? 22.113 -14.165 -3.887 1.00 93.69 222 ASN A N 1
ATOM 1745 C CA . ASN A 1 222 ? 21.271 -13.753 -2.757 1.00 93.69 222 ASN A CA 1
ATOM 1746 C C . ASN A 1 222 ? 21.864 -12.563 -1.988 1.00 93.69 222 ASN A C 1
ATOM 1748 O O . ASN A 1 222 ? 21.122 -11.689 -1.543 1.00 93.69 222 ASN A O 1
ATOM 1752 N N . PHE A 1 223 ? 23.189 -12.527 -1.816 1.00 94.75 223 PHE A N 1
ATOM 1753 C CA . PHE A 1 223 ? 23.844 -11.494 -1.022 1.00 94.75 223 PHE A CA 1
ATOM 1754 C C . PHE A 1 223 ? 23.807 -10.148 -1.746 1.00 94.75 223 PHE A C 1
ATOM 1756 O O . PHE A 1 223 ? 23.410 -9.153 -1.144 1.00 94.75 223 PHE A O 1
ATOM 1763 N N . SER A 1 224 ? 24.107 -10.117 -3.047 1.00 96.06 224 SER A N 1
ATOM 1764 C CA . SER A 1 224 ? 23.996 -8.898 -3.858 1.00 96.06 224 SER A CA 1
ATOM 1765 C C . SER A 1 224 ? 22.572 -8.341 -3.877 1.00 96.06 224 SER A C 1
ATOM 1767 O O . SER A 1 224 ? 22.384 -7.128 -3.841 1.00 96.06 224 SER A O 1
ATOM 1769 N N . ARG A 1 225 ? 21.551 -9.209 -3.865 1.00 96.06 225 ARG A N 1
ATOM 1770 C CA . ARG A 1 225 ? 20.150 -8.778 -3.741 1.00 96.06 225 ARG A CA 1
ATOM 1771 C C . ARG A 1 225 ? 19.833 -8.177 -2.386 1.00 96.06 225 ARG A C 1
ATOM 1773 O O . ARG A 1 225 ? 19.179 -7.142 -2.339 1.00 96.06 225 ARG A O 1
ATOM 1780 N N . TRP A 1 226 ? 20.303 -8.794 -1.308 1.00 95.19 226 TRP A N 1
ATOM 1781 C CA . TRP A 1 226 ? 20.111 -8.263 0.038 1.00 95.19 226 TRP A CA 1
ATOM 1782 C C . TRP A 1 226 ? 20.792 -6.896 0.210 1.00 95.19 226 TRP A C 1
ATOM 1784 O O . TRP A 1 226 ? 20.168 -5.959 0.705 1.00 95.19 226 TRP A O 1
ATOM 1794 N N . VAL A 1 227 ? 22.033 -6.749 -0.273 1.00 96.50 227 VAL A N 1
ATOM 1795 C CA . VAL A 1 227 ? 22.751 -5.462 -0.274 1.00 96.50 227 VAL A CA 1
ATOM 1796 C C . VAL A 1 227 ? 21.985 -4.425 -1.092 1.00 96.50 227 VAL A C 1
ATOM 1798 O O . VAL A 1 227 ? 21.714 -3.340 -0.593 1.00 96.50 227 VAL A O 1
ATOM 1801 N N . TRP A 1 228 ? 21.535 -4.780 -2.297 1.00 97.62 228 TRP A N 1
ATOM 1802 C CA . TRP A 1 228 ? 20.746 -3.876 -3.131 1.00 97.62 228 TRP A CA 1
ATOM 1803 C C . TRP A 1 228 ? 19.432 -3.447 -2.465 1.00 97.62 228 TRP A C 1
ATOM 1805 O O . TRP A 1 228 ? 19.076 -2.276 -2.521 1.00 97.62 228 TRP A O 1
ATOM 1815 N N . GLN A 1 229 ? 18.716 -4.355 -1.792 1.00 96.81 229 GLN A N 1
ATOM 1816 C CA . GLN A 1 229 ? 17.502 -4.006 -1.043 1.00 96.81 229 GLN A CA 1
ATOM 1817 C C . GLN A 1 229 ? 17.803 -3.007 0.080 1.00 96.81 229 GLN A C 1
ATOM 1819 O O . GLN A 1 229 ? 17.038 -2.064 0.288 1.00 96.81 229 GLN A O 1
ATOM 1824 N N . LYS A 1 230 ? 18.925 -3.185 0.784 1.00 96.19 230 LYS A N 1
ATOM 1825 C CA . LYS A 1 230 ? 19.379 -2.234 1.799 1.00 96.19 230 LYS A CA 1
ATOM 1826 C C . LYS A 1 230 ? 19.682 -0.867 1.173 1.00 96.19 230 LYS A C 1
ATOM 1828 O O . LYS A 1 230 ? 19.194 0.140 1.678 1.00 96.19 230 LYS A O 1
ATOM 1833 N N . ASP A 1 231 ? 20.387 -0.835 0.046 1.00 97.19 231 ASP A N 1
ATOM 1834 C CA . ASP A 1 231 ? 20.707 0.402 -0.678 1.00 97.19 231 ASP A CA 1
ATOM 1835 C C . ASP A 1 231 ? 19.434 1.103 -1.209 1.00 97.19 231 ASP A C 1
ATOM 1837 O O . ASP A 1 231 ? 19.369 2.331 -1.277 1.00 97.19 231 ASP A O 1
ATOM 1841 N N . VAL A 1 232 ? 18.369 0.353 -1.536 1.00 96.62 232 VAL A N 1
ATOM 1842 C CA . VAL A 1 232 ? 17.046 0.928 -1.855 1.00 96.62 232 VAL A CA 1
ATOM 1843 C C . VAL A 1 232 ? 16.448 1.652 -0.644 1.00 96.62 232 VAL A C 1
ATOM 1845 O O . VAL A 1 232 ? 15.917 2.751 -0.822 1.00 96.62 232 VAL A O 1
ATOM 1848 N N . CYS A 1 233 ? 16.535 1.077 0.563 1.00 94.50 233 CYS A N 1
ATOM 1849 C CA . CYS A 1 233 ? 16.095 1.731 1.805 1.00 94.50 233 CYS A CA 1
ATOM 1850 C C . CYS A 1 233 ? 16.930 2.972 2.144 1.00 94.50 233 CYS A C 1
ATOM 1852 O O . CYS A 1 233 ? 16.382 3.961 2.631 1.00 94.50 233 CYS A O 1
ATOM 1854 N N . ASP A 1 234 ? 18.234 2.926 1.874 1.00 94.50 234 ASP A N 1
ATOM 1855 C CA . ASP A 1 234 ? 19.161 4.037 2.114 1.00 94.50 234 ASP A CA 1
ATOM 1856 C C . ASP A 1 234 ? 19.016 5.173 1.078 1.00 94.50 234 ASP A C 1
ATOM 1858 O O . ASP A 1 234 ? 19.575 6.251 1.271 1.00 94.50 234 ASP A O 1
ATOM 1862 N N . LEU A 1 235 ? 18.174 4.978 0.049 1.00 94.62 235 LEU A N 1
ATOM 1863 C CA . LEU A 1 235 ? 17.937 5.878 -1.092 1.00 94.62 235 LEU A CA 1
ATOM 1864 C C . LEU A 1 235 ? 19.125 5.988 -2.065 1.00 94.62 235 LEU A C 1
ATOM 1866 O O . LEU A 1 235 ? 19.149 6.881 -2.911 1.00 94.62 235 LEU A O 1
ATOM 1870 N N . ASP A 1 236 ? 20.067 5.050 -1.998 1.00 96.88 236 ASP A N 1
ATOM 1871 C CA . ASP A 1 236 ? 21.254 5.010 -2.857 1.00 96.88 236 ASP A CA 1
ATOM 1872 C C . ASP A 1 236 ? 20.955 4.409 -4.244 1.00 96.88 236 ASP A C 1
ATOM 1874 O O . ASP A 1 236 ? 21.679 4.648 -5.214 1.00 96.88 236 ASP A O 1
ATOM 1878 N N . VAL A 1 237 ? 19.854 3.661 -4.378 1.00 97.56 237 VAL A N 1
ATOM 1879 C CA . VAL A 1 237 ? 19.398 3.106 -5.662 1.00 97.56 237 VAL A CA 1
ATOM 1880 C C . VAL A 1 237 ? 18.492 4.093 -6.399 1.00 97.56 237 VAL A C 1
ATOM 1882 O O . VAL A 1 237 ? 17.479 4.560 -5.867 1.00 97.56 237 VAL A O 1
ATOM 1885 N N . SER A 1 238 ? 18.814 4.368 -7.665 1.00 97.56 238 SER A N 1
ATOM 1886 C CA . SER A 1 238 ? 18.007 5.238 -8.524 1.00 97.56 238 SER A CA 1
ATOM 1887 C C . SER A 1 238 ? 16.602 4.669 -8.764 1.00 97.56 238 SER A C 1
ATOM 1889 O O . SER A 1 238 ? 16.403 3.453 -8.804 1.00 97.56 238 SER A O 1
ATOM 1891 N N . TRP A 1 239 ? 15.614 5.545 -8.965 1.00 97.44 239 TRP A N 1
ATOM 1892 C CA . TRP A 1 239 ? 14.257 5.114 -9.321 1.00 97.44 239 TRP A CA 1
ATOM 1893 C C . TRP A 1 239 ? 14.217 4.314 -10.619 1.00 97.44 239 TRP A C 1
ATOM 1895 O O . TRP A 1 239 ? 13.461 3.355 -10.709 1.00 97.44 239 TRP A O 1
ATOM 1905 N N . ASP A 1 240 ? 15.069 4.645 -11.588 1.00 98.06 240 ASP A N 1
ATOM 1906 C CA . ASP A 1 240 ? 15.156 3.893 -12.836 1.00 98.06 240 ASP A CA 1
ATOM 1907 C C . ASP A 1 240 ? 15.561 2.431 -12.596 1.00 98.06 240 ASP A C 1
ATOM 1909 O O . ASP A 1 240 ? 14.990 1.522 -13.197 1.00 98.06 240 ASP A O 1
ATOM 1913 N N . ASP A 1 241 ? 16.540 2.189 -11.718 1.00 98.25 241 ASP A N 1
ATOM 1914 C CA . ASP A 1 241 ? 16.996 0.834 -11.394 1.00 98.25 241 ASP A CA 1
ATOM 1915 C C . ASP A 1 241 ? 15.957 0.070 -10.576 1.00 98.25 241 ASP A C 1
ATOM 1917 O O . ASP A 1 241 ? 15.719 -1.108 -10.842 1.00 98.25 241 ASP A O 1
ATOM 1921 N N . LEU A 1 242 ? 15.303 0.739 -9.622 1.00 98.06 242 LEU A N 1
ATOM 1922 C CA . LEU A 1 242 ? 14.223 0.153 -8.830 1.00 98.06 242 LEU A CA 1
ATOM 1923 C C . LEU A 1 242 ? 13.012 -0.206 -9.700 1.00 98.06 242 LEU A C 1
ATOM 1925 O O . LEU A 1 242 ? 12.549 -1.343 -9.652 1.00 98.06 242 LEU A O 1
ATOM 1929 N N . ASN A 1 243 ? 12.539 0.714 -10.544 1.00 98.12 243 ASN A N 1
ATOM 1930 C CA . ASN A 1 243 ? 11.436 0.465 -11.473 1.00 98.12 243 ASN A CA 1
ATOM 1931 C C . ASN A 1 243 ? 11.793 -0.621 -12.495 1.00 98.12 243 ASN A C 1
ATOM 1933 O O . ASN A 1 243 ? 10.958 -1.467 -12.807 1.00 98.12 243 ASN A O 1
ATOM 1937 N N . CYS A 1 244 ? 13.035 -0.657 -12.988 1.00 98.00 244 CYS A N 1
ATOM 1938 C CA . CYS A 1 244 ? 13.487 -1.711 -13.895 1.00 98.00 244 CYS A CA 1
ATOM 1939 C C . CYS A 1 244 ? 13.536 -3.082 -13.198 1.00 98.00 244 CYS A C 1
ATOM 1941 O O . CYS A 1 244 ? 13.049 -4.068 -13.752 1.00 98.00 244 CYS A O 1
ATOM 1943 N N . ALA A 1 245 ? 14.037 -3.155 -11.960 1.00 97.38 245 ALA A N 1
ATOM 1944 C CA . ALA A 1 245 ? 14.016 -4.380 -11.161 1.00 97.38 245 ALA A CA 1
ATOM 1945 C C . ALA A 1 245 ? 12.580 -4.855 -10.875 1.00 97.38 245 ALA A C 1
ATOM 1947 O O . ALA A 1 245 ? 12.282 -6.038 -11.056 1.00 97.38 245 ALA A O 1
ATOM 1948 N N . MET A 1 246 ? 11.680 -3.935 -10.506 1.00 97.62 246 MET A N 1
ATOM 1949 C CA . MET A 1 246 ? 10.250 -4.207 -10.327 1.00 97.62 246 MET A CA 1
ATOM 1950 C C . MET A 1 246 ? 9.613 -4.741 -11.610 1.00 97.62 246 MET A C 1
ATOM 1952 O O . MET A 1 246 ? 8.922 -5.752 -11.573 1.00 97.62 246 MET A O 1
ATOM 1956 N N . ALA A 1 247 ? 9.883 -4.113 -12.755 1.00 97.12 247 ALA A N 1
ATOM 1957 C CA . ALA A 1 247 ? 9.355 -4.530 -14.049 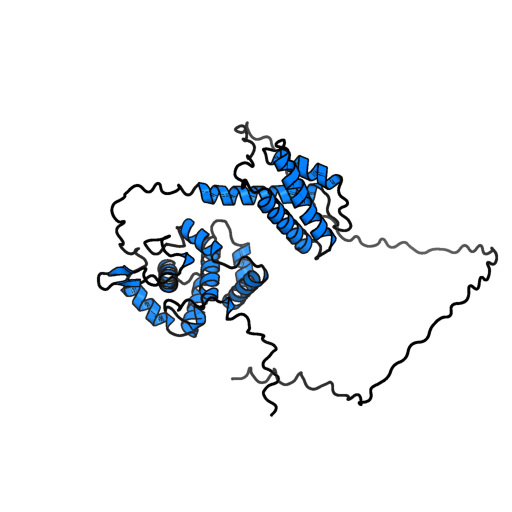1.00 97.12 247 ALA A CA 1
ATOM 1958 C C . ALA A 1 247 ? 9.793 -5.956 -14.424 1.00 97.12 247 ALA A C 1
ATOM 1960 O O . ALA A 1 247 ? 8.958 -6.788 -14.778 1.00 97.12 247 ALA A O 1
ATOM 1961 N N . ILE A 1 248 ? 11.083 -6.272 -14.271 1.00 96.44 248 ILE A N 1
ATOM 1962 C CA . ILE A 1 248 ? 11.592 -7.631 -14.507 1.00 96.44 248 ILE A CA 1
ATOM 1963 C C . ILE A 1 248 ? 10.907 -8.628 -13.563 1.00 96.44 248 ILE A C 1
ATOM 1965 O O . ILE A 1 248 ? 10.528 -9.718 -13.990 1.00 96.44 248 ILE A O 1
ATOM 1969 N N . LYS A 1 249 ? 10.727 -8.263 -12.286 1.00 95.50 249 LYS A N 1
ATOM 1970 C CA . LYS A 1 249 ? 10.115 -9.145 -11.287 1.00 95.50 249 LYS A CA 1
ATOM 1971 C C . LYS A 1 249 ? 8.623 -9.371 -11.525 1.00 95.50 249 LYS A C 1
ATOM 1973 O O . LYS A 1 249 ? 8.146 -10.483 -11.323 1.00 95.50 249 LYS A O 1
ATOM 1978 N N . LEU A 1 250 ? 7.913 -8.351 -12.000 1.00 95.69 250 LEU A N 1
ATOM 1979 C CA . LEU A 1 250 ? 6.528 -8.454 -12.455 1.00 95.69 250 LEU A CA 1
ATOM 1980 C C . LEU A 1 250 ? 6.388 -9.323 -13.707 1.00 95.69 250 LEU A C 1
ATOM 1982 O O . LEU A 1 250 ? 5.280 -9.754 -13.992 1.00 95.69 250 LEU A O 1
ATOM 1986 N N . GLY A 1 251 ? 7.476 -9.596 -14.435 1.00 95.50 251 GLY A N 1
ATOM 1987 C CA . GLY A 1 251 ? 7.479 -10.469 -15.607 1.00 95.50 251 GLY A CA 1
ATOM 1988 C C . GLY A 1 251 ? 7.468 -9.744 -16.952 1.00 95.50 251 GLY A C 1
ATOM 1989 O O . GLY A 1 251 ? 7.246 -10.386 -17.977 1.00 95.50 251 GLY A O 1
ATOM 1990 N N . TYR A 1 252 ? 7.729 -8.432 -16.967 1.00 96.62 252 TYR A N 1
ATOM 1991 C CA . TYR A 1 252 ? 8.030 -7.722 -18.209 1.00 96.62 252 TYR A CA 1
ATOM 1992 C C . TYR A 1 252 ? 9.412 -8.133 -18.730 1.00 96.62 252 TYR A C 1
ATOM 1994 O O . TYR A 1 252 ? 10.381 -8.205 -17.968 1.00 96.62 252 TYR A O 1
ATOM 2002 N N . ASP A 1 253 ? 9.526 -8.338 -20.039 1.00 96.56 253 ASP A N 1
ATOM 2003 C CA . ASP A 1 253 ? 10.811 -8.516 -20.723 1.00 96.56 253 ASP A CA 1
ATOM 2004 C C . ASP A 1 253 ? 10.837 -7.717 -22.034 1.00 96.56 253 ASP A C 1
ATOM 2006 O O . ASP A 1 253 ? 9.850 -7.083 -22.411 1.00 96.56 253 ASP A O 1
ATOM 2010 N N . LEU A 1 254 ? 11.975 -7.724 -22.724 1.00 96.50 254 LEU A N 1
ATOM 2011 C CA . LEU A 1 254 ? 12.096 -7.196 -24.079 1.00 96.50 254 LEU A CA 1
ATOM 2012 C C . LEU A 1 254 ? 12.269 -8.346 -25.070 1.00 96.50 254 LEU A C 1
ATOM 2014 O O . LEU A 1 254 ? 13.109 -9.231 -24.883 1.00 96.50 254 LEU A O 1
ATOM 2018 N N . ASN A 1 255 ? 11.498 -8.319 -26.155 1.00 95.50 255 ASN A N 1
ATOM 2019 C CA . ASN A 1 255 ? 11.687 -9.240 -27.267 1.00 95.50 255 ASN A CA 1
ATOM 2020 C C . ASN A 1 255 ? 12.962 -8.883 -28.066 1.00 95.50 255 ASN A C 1
ATOM 2022 O O . ASN A 1 255 ? 13.673 -7.919 -27.774 1.00 95.50 255 ASN A O 1
ATOM 2026 N N . LYS A 1 256 ? 13.274 -9.672 -29.102 1.00 94.75 256 LYS A N 1
ATOM 2027 C CA . LYS A 1 256 ? 14.472 -9.457 -29.941 1.00 94.75 256 LYS A CA 1
ATOM 2028 C C . LYS A 1 256 ? 14.465 -8.114 -30.679 1.00 94.75 256 LYS A C 1
ATOM 2030 O O . LYS A 1 256 ? 15.537 -7.627 -31.028 1.00 94.75 256 LYS A O 1
ATOM 2035 N N . ASP A 1 257 ? 13.284 -7.543 -30.886 1.00 94.56 257 ASP A N 1
ATOM 2036 C CA . ASP A 1 257 ? 13.069 -6.274 -31.578 1.00 94.56 257 ASP A CA 1
ATOM 2037 C C . ASP A 1 257 ? 13.083 -5.075 -30.608 1.00 94.56 257 ASP A C 1
ATOM 2039 O O . ASP A 1 257 ? 12.990 -3.925 -31.034 1.00 94.56 257 ASP A O 1
ATOM 2043 N N . GLY A 1 258 ? 13.250 -5.324 -29.302 1.00 94.62 258 GLY A N 1
ATOM 2044 C CA . GLY A 1 258 ? 13.254 -4.297 -28.260 1.00 94.62 258 GLY A CA 1
ATOM 2045 C C . GLY A 1 258 ? 11.860 -3.829 -27.833 1.00 94.62 258 GLY A C 1
ATOM 2046 O O . GLY A 1 258 ? 11.751 -2.825 -27.132 1.00 94.62 258 GLY A O 1
ATOM 2047 N N . GLU A 1 259 ? 10.802 -4.532 -28.234 1.00 95.44 259 GLU A N 1
ATOM 2048 C CA . GLU A 1 259 ? 9.437 -4.279 -27.771 1.00 95.44 259 GLU A CA 1
ATOM 2049 C C . GLU A 1 259 ? 9.151 -5.031 -26.468 1.00 95.44 259 GLU A C 1
ATOM 2051 O O . GLU A 1 259 ? 9.744 -6.074 -26.186 1.00 95.44 259 GLU A O 1
ATOM 2056 N N . ILE A 1 260 ? 8.203 -4.518 -25.685 1.00 95.56 260 ILE A N 1
ATOM 2057 C CA . ILE A 1 260 ? 7.821 -5.116 -24.404 1.00 95.56 260 ILE A CA 1
ATOM 2058 C C . ILE A 1 260 ? 7.054 -6.427 -24.617 1.00 95.56 260 ILE A C 1
ATOM 2060 O O . ILE A 1 260 ? 6.004 -6.460 -25.270 1.00 95.56 260 ILE A O 1
ATOM 2064 N N . ASP A 1 261 ? 7.559 -7.488 -23.994 1.00 95.25 261 ASP A N 1
ATOM 2065 C CA . ASP A 1 261 ? 6.905 -8.781 -23.848 1.00 95.25 261 ASP A CA 1
ATOM 2066 C C . ASP A 1 261 ? 6.206 -8.868 -22.482 1.00 95.25 261 ASP A C 1
ATOM 2068 O O . ASP A 1 261 ? 6.811 -8.634 -21.436 1.00 95.25 261 ASP A O 1
ATOM 2072 N N . VAL A 1 262 ? 4.915 -9.205 -22.509 1.00 95.00 262 VAL A N 1
ATOM 2073 C CA . VAL A 1 262 ? 4.039 -9.355 -21.332 1.00 95.00 262 VAL A CA 1
ATOM 2074 C C . VAL A 1 262 ? 3.595 -10.804 -21.115 1.00 95.00 262 VAL A C 1
ATOM 2076 O O . VAL A 1 262 ? 2.705 -11.067 -20.310 1.00 95.00 262 VAL A O 1
ATOM 2079 N N . THR A 1 263 ? 4.184 -11.759 -21.841 1.00 93.31 263 THR A N 1
ATOM 2080 C CA . THR A 1 263 ? 3.774 -13.172 -21.803 1.00 93.31 263 THR A CA 1
ATOM 2081 C C . THR A 1 263 ? 3.918 -13.788 -20.409 1.00 93.31 263 THR A C 1
ATOM 2083 O O . THR A 1 263 ? 3.115 -14.635 -20.031 1.00 93.31 263 THR A O 1
ATOM 2086 N N . ASN A 1 264 ? 4.906 -13.339 -19.629 1.00 93.19 264 ASN A N 1
ATOM 2087 C CA . ASN A 1 264 ? 5.202 -13.861 -18.292 1.00 93.19 264 ASN A CA 1
ATOM 2088 C C . ASN A 1 264 ? 4.739 -12.926 -17.166 1.00 93.19 264 ASN A C 1
ATOM 2090 O O . ASN A 1 264 ? 5.258 -13.012 -16.053 1.00 93.19 264 ASN A O 1
ATOM 2094 N N . LEU A 1 265 ? 3.813 -12.008 -17.454 1.00 93.81 265 LEU A N 1
ATOM 2095 C CA . LEU A 1 265 ? 3.390 -11.009 -16.483 1.00 93.81 265 LEU A CA 1
ATOM 2096 C C . LEU A 1 265 ? 2.644 -11.649 -15.301 1.00 93.81 265 LEU A C 1
ATOM 2098 O O . LEU A 1 265 ? 1.857 -12.584 -15.463 1.00 93.81 265 LEU A O 1
ATOM 2102 N N . HIS A 1 266 ? 2.875 -11.107 -14.109 1.00 90.75 266 HIS A N 1
ATOM 2103 C CA . HIS A 1 266 ? 2.214 -11.493 -12.871 1.00 90.75 266 HIS A CA 1
ATOM 2104 C C . HIS A 1 266 ? 0.679 -11.465 -13.059 1.00 90.75 266 HIS A C 1
ATOM 2106 O O . HIS A 1 266 ? 0.166 -10.442 -13.517 1.00 90.75 266 HIS A O 1
ATOM 2112 N N . PRO A 1 267 ? -0.089 -12.531 -12.739 1.00 90.94 267 PRO A N 1
ATOM 2113 C CA . PRO A 1 267 ? -1.496 -12.643 -13.144 1.00 90.94 267 PRO A CA 1
ATOM 2114 C C . PRO A 1 267 ? -2.394 -11.479 -12.698 1.00 90.94 267 PRO A C 1
ATOM 2116 O O . PRO A 1 267 ? -3.150 -10.986 -13.536 1.00 90.94 267 PRO A O 1
ATOM 2119 N N . PRO A 1 268 ? -2.279 -10.952 -11.459 1.00 90.44 268 PRO A N 1
ATOM 2120 C CA . PRO A 1 268 ? -2.986 -9.738 -11.035 1.00 90.44 268 PRO A CA 1
ATOM 2121 C C . PRO A 1 268 ? -2.726 -8.488 -11.893 1.00 90.44 268 PRO A C 1
ATOM 2123 O O . PRO A 1 268 ? -3.500 -7.534 -11.816 1.00 90.44 268 PRO A O 1
ATOM 2126 N N . TRP A 1 269 ? -1.652 -8.476 -12.688 1.00 93.88 269 TRP A N 1
ATOM 2127 C CA . TRP A 1 269 ? -1.206 -7.357 -13.524 1.00 93.88 269 TRP A CA 1
ATOM 2128 C C . TRP A 1 269 ? -1.507 -7.553 -15.019 1.00 93.88 269 TRP A C 1
ATOM 2130 O O . TRP A 1 269 ? -1.374 -6.605 -15.797 1.00 93.88 269 TRP A O 1
ATOM 2140 N N . VAL A 1 270 ? -1.934 -8.750 -15.442 1.00 92.06 270 VAL A N 1
ATOM 2141 C CA . VAL A 1 270 ? -2.256 -9.060 -16.846 1.00 92.06 270 VAL A CA 1
ATOM 2142 C C . VAL A 1 270 ? -3.409 -8.189 -17.343 1.00 92.06 270 VAL A C 1
ATOM 2144 O O . VAL A 1 270 ? -4.499 -8.191 -16.783 1.00 92.06 270 VAL A O 1
ATOM 2147 N N . GLY A 1 271 ? -3.167 -7.451 -18.432 1.00 88.81 271 GLY A N 1
ATOM 2148 C CA . GLY A 1 271 ? -4.165 -6.594 -19.083 1.00 88.81 271 GLY A CA 1
ATOM 2149 C C . GLY A 1 271 ? -4.335 -5.203 -18.464 1.00 88.81 271 GLY A C 1
ATOM 2150 O O . GLY A 1 271 ? -4.988 -4.359 -19.073 1.00 88.81 271 GLY A O 1
ATOM 2151 N N . GLU A 1 272 ? -3.721 -4.933 -17.310 1.00 90.88 272 GLU A N 1
ATOM 2152 C CA . GLU A 1 272 ? -3.823 -3.634 -16.630 1.00 90.88 272 GLU A CA 1
ATOM 2153 C C . GLU A 1 272 ? -2.875 -2.590 -17.227 1.00 90.88 272 GLU A C 1
ATOM 2155 O O . GLU A 1 272 ? -3.264 -1.443 -17.463 1.00 90.88 272 GLU A O 1
ATOM 2160 N N . PHE A 1 273 ? -1.633 -3.005 -17.493 1.00 93.88 273 PHE A N 1
ATOM 2161 C CA . PHE A 1 273 ? -0.552 -2.136 -17.944 1.00 93.88 273 PHE A CA 1
ATOM 2162 C C . PHE A 1 273 ? 0.130 -2.748 -19.172 1.00 93.88 273 PHE A C 1
ATOM 2164 O O . PHE A 1 273 ? 0.657 -3.858 -19.133 1.00 93.88 273 PHE A O 1
ATOM 2171 N N . ALA A 1 274 ? 0.104 -2.023 -20.293 1.00 93.50 274 ALA A N 1
ATOM 2172 C CA . ALA A 1 274 ? 0.760 -2.452 -21.534 1.00 93.50 274 ALA A CA 1
ATOM 2173 C C . ALA A 1 274 ? 2.277 -2.192 -21.530 1.00 93.50 274 ALA A C 1
ATOM 2175 O O . ALA A 1 274 ? 3.004 -2.770 -22.337 1.00 93.50 274 ALA A O 1
ATOM 2176 N N . VAL A 1 275 ? 2.736 -1.306 -20.644 1.00 95.94 275 VAL A N 1
ATOM 2177 C CA . VAL A 1 275 ? 4.141 -0.954 -20.434 1.00 95.94 275 VAL A CA 1
ATOM 2178 C C . VAL A 1 275 ? 4.449 -0.993 -18.937 1.00 95.94 275 VAL A C 1
ATOM 2180 O O . VAL A 1 275 ? 3.535 -0.750 -18.145 1.00 95.94 275 VAL A O 1
ATOM 2183 N N . PRO A 1 276 ? 5.699 -1.274 -18.529 1.00 97.12 276 PRO A N 1
ATOM 2184 C CA . PRO A 1 276 ? 6.068 -1.225 -17.124 1.00 97.12 276 PRO A CA 1
ATOM 2185 C C . PRO A 1 276 ? 5.763 0.155 -16.521 1.00 97.12 276 PRO A C 1
ATOM 2187 O O . PRO A 1 276 ? 6.192 1.161 -17.096 1.00 97.12 276 PRO A O 1
ATOM 2190 N N . PRO A 1 277 ? 5.038 0.227 -15.394 1.00 97.06 277 PRO A N 1
ATOM 2191 C CA . PRO A 1 277 ? 4.713 1.500 -14.769 1.00 97.06 277 PRO A CA 1
ATOM 2192 C C . PRO A 1 277 ? 5.913 2.086 -14.020 1.00 97.06 277 PRO A C 1
ATOM 2194 O O . PRO A 1 277 ? 6.790 1.363 -13.546 1.00 97.06 277 PRO A O 1
ATOM 2197 N N . ASP A 1 278 ? 5.925 3.410 -13.884 1.00 97.38 278 ASP A N 1
ATOM 2198 C CA . ASP A 1 278 ? 6.857 4.117 -13.009 1.00 97.38 278 ASP A CA 1
ATOM 2199 C C . ASP A 1 278 ? 6.204 4.313 -11.636 1.00 97.38 278 ASP A C 1
ATOM 2201 O O . ASP A 1 278 ? 5.358 5.188 -11.457 1.00 97.38 278 ASP A O 1
ATOM 2205 N N . PHE A 1 279 ? 6.610 3.517 -10.648 1.00 96.81 279 PHE A N 1
ATOM 2206 C CA . PHE A 1 279 ? 6.008 3.527 -9.312 1.00 96.81 279 PHE A CA 1
ATOM 2207 C C . PHE A 1 279 ? 6.236 4.825 -8.528 1.00 96.81 279 PHE A C 1
ATOM 2209 O O . PHE A 1 279 ? 5.584 5.053 -7.504 1.00 96.81 279 PHE A O 1
ATOM 2216 N N . ARG A 1 280 ? 7.133 5.697 -9.00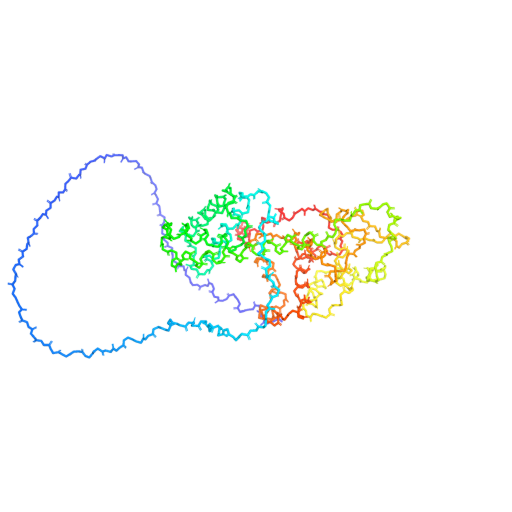1 1.00 95.62 280 ARG A N 1
ATOM 2217 C CA . ARG A 1 280 ? 7.354 7.012 -8.403 1.00 95.62 280 ARG A CA 1
ATOM 2218 C C . ARG A 1 280 ? 6.224 7.984 -8.728 1.00 95.62 280 ARG A C 1
ATOM 2220 O O . ARG A 1 280 ? 5.870 8.788 -7.875 1.00 95.62 280 ARG A O 1
ATOM 2227 N N . ILE A 1 281 ? 5.701 7.934 -9.952 1.00 94.44 281 ILE A N 1
ATOM 2228 C CA . ILE A 1 281 ? 4.761 8.938 -10.482 1.00 94.44 281 ILE A CA 1
ATOM 2229 C C . ILE A 1 281 ? 3.384 8.365 -10.830 1.00 94.44 281 ILE A C 1
ATOM 2231 O O . ILE A 1 281 ? 2.422 9.120 -10.917 1.00 94.44 281 ILE A O 1
ATOM 2235 N N . ASP A 1 282 ? 3.275 7.055 -11.055 1.00 94.25 282 ASP A N 1
ATOM 2236 C CA . ASP A 1 282 ? 2.026 6.396 -11.428 1.00 94.25 282 ASP A CA 1
ATOM 2237 C C . ASP A 1 282 ? 1.269 5.923 -10.179 1.00 94.25 282 ASP A C 1
ATOM 2239 O O . ASP A 1 282 ? 1.495 4.832 -9.643 1.00 94.25 282 ASP A O 1
ATOM 2243 N N . ASP A 1 283 ? 0.333 6.755 -9.725 1.00 90.62 283 ASP A N 1
ATOM 2244 C CA . ASP A 1 283 ? -0.519 6.455 -8.573 1.00 90.62 283 ASP A CA 1
ATOM 2245 C C . ASP A 1 283 ? -1.444 5.254 -8.811 1.00 90.62 283 ASP A C 1
ATOM 2247 O O . ASP A 1 283 ? -1.814 4.561 -7.860 1.00 90.62 283 ASP A O 1
ATOM 2251 N N . ARG A 1 284 ? -1.789 4.944 -10.071 1.00 92.69 284 ARG A N 1
ATOM 2252 C CA . ARG A 1 284 ? -2.605 3.766 -10.397 1.00 92.69 284 ARG A CA 1
ATOM 2253 C C . ARG A 1 284 ? -1.820 2.492 -10.131 1.00 92.69 284 ARG A C 1
ATOM 2255 O O . ARG A 1 284 ? -2.340 1.567 -9.506 1.00 92.69 284 ARG A O 1
ATOM 2262 N N . ALA A 1 285 ? -0.580 2.438 -10.609 1.00 95.12 285 ALA A N 1
ATOM 2263 C CA . ALA A 1 285 ? 0.305 1.302 -10.380 1.00 95.12 285 ALA A CA 1
ATOM 2264 C C . ALA A 1 285 ? 0.639 1.141 -8.896 1.00 95.12 285 ALA A C 1
ATOM 2266 O O . ALA A 1 285 ? 0.618 0.027 -8.374 1.00 95.12 285 ALA A O 1
ATOM 2267 N N . TRP A 1 286 ? 0.874 2.254 -8.202 1.00 93.62 286 TRP A N 1
ATOM 2268 C CA . TRP A 1 286 ? 1.082 2.279 -6.759 1.00 93.62 286 TRP A CA 1
ATOM 2269 C C . TRP A 1 286 ? -0.110 1.714 -5.971 1.00 93.62 286 TRP A C 1
ATOM 2271 O O . TRP A 1 286 ? 0.053 0.848 -5.105 1.00 93.62 286 TRP A O 1
ATOM 2281 N N . PHE A 1 287 ? -1.325 2.161 -6.298 1.00 90.75 287 PHE A N 1
ATOM 2282 C CA . PHE A 1 287 ? -2.545 1.663 -5.672 1.00 90.75 287 PHE A CA 1
ATOM 2283 C C . PHE A 1 287 ? -2.738 0.166 -5.939 1.00 90.75 287 PHE A C 1
ATOM 2285 O O . PHE A 1 287 ? -2.991 -0.601 -5.012 1.00 90.75 287 PHE A O 1
ATOM 2292 N N . LYS A 1 288 ? -2.536 -0.275 -7.187 1.00 93.69 288 LYS A N 1
ATOM 2293 C CA . LYS A 1 288 ? -2.610 -1.694 -7.558 1.00 93.69 288 LYS A CA 1
ATOM 2294 C C . LYS A 1 288 ? -1.605 -2.547 -6.782 1.00 93.69 288 LYS A C 1
ATOM 2296 O O . LYS A 1 288 ? -1.970 -3.618 -6.314 1.00 93.69 288 LYS A O 1
ATOM 2301 N N . LEU A 1 289 ? -0.371 -2.071 -6.615 1.00 95.38 289 LEU A N 1
ATOM 2302 C CA . LEU A 1 289 ? 0.649 -2.754 -5.819 1.00 95.38 289 LEU A CA 1
ATOM 2303 C C . LEU A 1 289 ? 0.250 -2.865 -4.345 1.00 95.38 289 LEU A C 1
ATOM 2305 O O . LEU A 1 289 ? 0.514 -3.884 -3.715 1.00 95.38 289 LEU A O 1
ATOM 2309 N N . SER A 1 290 ? -0.416 -1.844 -3.808 1.00 92.44 290 SER A N 1
ATOM 2310 C CA . SER A 1 290 ? -0.902 -1.857 -2.427 1.00 92.44 290 SER A CA 1
ATOM 2311 C C . SER A 1 290 ? -2.041 -2.858 -2.221 1.00 92.44 290 SER A C 1
ATOM 2313 O O . SER A 1 290 ? -2.088 -3.488 -1.172 1.00 92.44 290 SER A O 1
ATOM 2315 N N . LEU A 1 291 ? -2.901 -3.054 -3.227 1.00 90.06 291 LEU A N 1
ATOM 2316 C CA . LEU A 1 291 ? -3.932 -4.103 -3.225 1.00 90.06 291 LEU A CA 1
ATOM 2317 C C . LEU A 1 291 ? -3.364 -5.523 -3.357 1.00 90.06 291 LEU A C 1
ATOM 2319 O O . LEU A 1 291 ? -4.031 -6.482 -2.990 1.00 90.06 291 LEU A O 1
ATOM 2323 N N . ASP A 1 292 ? -2.167 -5.666 -3.925 1.00 92.50 292 ASP A N 1
ATOM 2324 C CA . ASP A 1 292 ? -1.501 -6.963 -4.097 1.00 92.50 292 ASP A CA 1
ATOM 2325 C C . ASP A 1 292 ? -0.748 -7.397 -2.827 1.00 92.50 292 ASP A C 1
ATOM 2327 O O . ASP A 1 292 ? -0.276 -8.526 -2.737 1.00 92.50 292 ASP A O 1
ATOM 2331 N N . LEU A 1 293 ? -0.610 -6.504 -1.841 1.00 93.00 293 LEU A N 1
ATOM 2332 C CA . LEU A 1 293 ? -0.040 -6.820 -0.534 1.00 93.00 293 LEU A CA 1
ATOM 2333 C C . LEU A 1 293 ? -1.107 -7.410 0.403 1.00 93.00 293 LEU A C 1
ATOM 2335 O O . LEU A 1 293 ? -2.283 -7.073 0.296 1.00 93.00 293 LEU A O 1
ATOM 2339 N N . PRO A 1 294 ? -0.712 -8.270 1.357 1.00 90.81 294 PRO A N 1
ATOM 2340 C CA . PRO A 1 294 ? -1.651 -8.929 2.252 1.00 90.81 294 PRO A CA 1
ATOM 2341 C C . PRO A 1 294 ? -2.349 -7.922 3.167 1.00 90.81 294 PRO A C 1
ATOM 2343 O O . PRO A 1 294 ? -1.697 -7.079 3.774 1.00 90.81 294 PRO A O 1
ATOM 2346 N N . GLU A 1 295 ? -3.663 -8.037 3.333 1.00 84.50 295 GLU A N 1
ATOM 2347 C CA . GLU A 1 295 ? -4.421 -7.160 4.240 1.00 84.50 295 GLU A CA 1
ATOM 2348 C C . GLU A 1 295 ? -4.318 -7.593 5.709 1.00 84.50 295 GLU A C 1
ATOM 2350 O O . GLU A 1 295 ? -4.547 -6.795 6.618 1.00 84.50 295 GLU A O 1
ATOM 2355 N N . ARG A 1 296 ? -3.964 -8.859 5.968 1.00 82.12 296 ARG A N 1
ATOM 2356 C CA . ARG A 1 296 ? -3.931 -9.397 7.330 1.00 82.12 296 ARG A CA 1
ATOM 2357 C C . ARG A 1 296 ? -2.823 -8.742 8.159 1.00 82.12 296 ARG A C 1
ATOM 2359 O O . ARG A 1 296 ? -1.672 -8.641 7.728 1.00 82.12 296 ARG A O 1
ATOM 2366 N N . ALA A 1 297 ? -3.172 -8.349 9.384 1.00 83.88 297 ALA A N 1
ATOM 2367 C CA . ALA A 1 297 ? -2.282 -7.619 10.285 1.00 83.88 297 ALA A CA 1
ATOM 2368 C C . ALA A 1 297 ? -1.000 -8.395 10.639 1.00 83.88 297 ALA A C 1
ATOM 2370 O O . ALA A 1 297 ? 0.071 -7.798 10.722 1.00 83.88 297 ALA A O 1
ATOM 2371 N N . ASP A 1 298 ? -1.084 -9.718 10.795 1.00 86.62 298 ASP A N 1
ATOM 2372 C CA . ASP A 1 298 ? 0.061 -10.594 11.073 1.00 86.62 298 ASP A CA 1
ATOM 2373 C C . ASP A 1 298 ? 1.071 -10.609 9.914 1.00 86.62 298 ASP A C 1
ATOM 2375 O O . ASP A 1 298 ? 2.277 -10.454 10.118 1.00 86.62 298 ASP A O 1
ATOM 2379 N N . GLN A 1 299 ? 0.579 -10.712 8.680 1.00 88.75 299 GLN A N 1
ATOM 2380 C CA . GLN A 1 299 ? 1.409 -10.676 7.475 1.00 88.75 299 GLN A CA 1
ATOM 2381 C C . GLN A 1 299 ? 2.023 -9.288 7.251 1.00 88.75 299 GLN A C 1
ATOM 2383 O O . GLN A 1 299 ? 3.203 -9.181 6.916 1.00 88.75 299 GLN A O 1
ATOM 2388 N N . GLN A 1 300 ? 1.269 -8.216 7.498 1.00 92.12 300 GLN A N 1
ATOM 2389 C CA . GLN A 1 300 ? 1.805 -6.851 7.456 1.00 92.12 300 GLN A CA 1
ATOM 2390 C C . GLN A 1 300 ? 2.895 -6.634 8.510 1.00 92.12 300 GLN A C 1
ATOM 2392 O O . GLN A 1 300 ? 3.961 -6.101 8.197 1.00 92.12 300 GLN A O 1
ATOM 2397 N N . GLN A 1 301 ? 2.681 -7.119 9.734 1.00 91.94 301 GLN A N 1
ATOM 2398 C CA . GLN A 1 301 ? 3.675 -7.045 10.801 1.00 91.94 301 GLN A CA 1
ATOM 2399 C C . GLN A 1 301 ? 4.958 -7.804 10.436 1.00 91.94 301 GLN A C 1
ATOM 2401 O O . GLN A 1 301 ? 6.059 -7.324 10.713 1.00 91.94 301 GLN A O 1
ATOM 2406 N N . PHE A 1 302 ? 4.838 -8.960 9.782 1.00 94.06 302 PHE A N 1
ATOM 2407 C CA . PHE A 1 302 ? 5.982 -9.712 9.272 1.00 94.06 302 PHE A CA 1
ATOM 2408 C C . PHE A 1 302 ? 6.781 -8.912 8.228 1.00 94.06 302 PHE A C 1
ATOM 2410 O O . PHE A 1 302 ? 8.003 -8.794 8.341 1.00 94.06 302 PHE A O 1
ATOM 2417 N N . LEU A 1 303 ? 6.099 -8.280 7.269 1.00 95.62 303 LEU A N 1
ATOM 2418 C CA . LEU A 1 303 ? 6.725 -7.417 6.260 1.00 95.62 303 LEU A CA 1
ATOM 2419 C C . LEU A 1 303 ? 7.393 -6.174 6.877 1.00 95.62 303 LEU A C 1
ATOM 2421 O O . LEU A 1 303 ? 8.473 -5.759 6.448 1.00 95.62 303 LEU A O 1
ATOM 2425 N N . ASP A 1 304 ? 6.795 -5.598 7.917 1.00 95.19 304 ASP A N 1
ATOM 2426 C CA . ASP A 1 304 ? 7.403 -4.506 8.679 1.00 95.19 304 ASP A CA 1
ATOM 2427 C C . ASP A 1 304 ? 8.651 -4.958 9.437 1.00 95.19 304 ASP A C 1
ATOM 2429 O O . ASP A 1 304 ? 9.644 -4.229 9.496 1.00 95.19 304 ASP A O 1
ATOM 2433 N N . ASN A 1 305 ? 8.628 -6.158 10.015 1.00 94.88 305 ASN A N 1
ATOM 2434 C CA . ASN A 1 305 ? 9.787 -6.728 10.693 1.00 94.88 305 ASN A CA 1
ATOM 2435 C C . ASN A 1 305 ? 10.926 -7.010 9.708 1.00 94.88 305 ASN A C 1
ATOM 2437 O O . ASN A 1 305 ? 12.080 -6.720 10.031 1.00 94.88 305 ASN A O 1
ATOM 2441 N N . PHE A 1 306 ? 10.614 -7.465 8.491 1.00 96.06 306 PHE A N 1
ATOM 2442 C CA . PHE A 1 306 ? 11.588 -7.568 7.406 1.00 96.06 306 PHE A CA 1
ATOM 2443 C C . PHE A 1 306 ? 12.260 -6.214 7.129 1.00 96.06 306 PHE A C 1
ATOM 2445 O O . PHE A 1 306 ? 13.486 -6.119 7.213 1.00 96.06 306 PHE A O 1
ATOM 2452 N N . LEU A 1 307 ? 11.494 -5.141 6.905 1.00 96.75 307 LEU A N 1
ATOM 2453 C CA . LEU A 1 307 ? 12.067 -3.806 6.671 1.00 96.75 307 LEU A CA 1
ATOM 2454 C C . LEU A 1 307 ? 12.926 -3.313 7.845 1.00 96.75 307 LEU A C 1
ATOM 2456 O O . LEU A 1 307 ? 14.015 -2.772 7.642 1.00 96.75 307 LEU A O 1
ATOM 2460 N N . LYS A 1 308 ? 12.468 -3.526 9.084 1.00 95.81 308 LYS A N 1
ATOM 2461 C CA . LYS A 1 308 ? 13.230 -3.179 10.295 1.00 95.81 308 LYS A CA 1
ATOM 2462 C C . LYS A 1 308 ? 14.524 -3.983 10.406 1.00 95.81 308 LYS A C 1
ATOM 2464 O O . LYS A 1 308 ? 15.512 -3.442 10.890 1.00 95.81 308 LYS A O 1
ATOM 2469 N N . SER A 1 309 ? 14.537 -5.241 9.967 1.00 95.25 309 SER A N 1
ATOM 2470 C CA . SER A 1 309 ? 15.751 -6.066 9.938 1.00 95.25 309 SER A CA 1
ATOM 2471 C C . SER A 1 309 ? 16.749 -5.593 8.877 1.00 95.25 309 SER A C 1
ATOM 2473 O O . SER A 1 309 ? 17.955 -5.639 9.104 1.00 95.25 309 SER A O 1
ATOM 2475 N N . LEU A 1 310 ? 16.245 -5.086 7.748 1.00 94.88 310 LEU A N 1
ATOM 2476 C CA . LEU A 1 310 ? 17.043 -4.641 6.611 1.00 94.88 310 LEU A CA 1
ATOM 2477 C C . LEU A 1 310 ? 17.723 -3.286 6.865 1.00 94.88 310 LEU A C 1
ATOM 2479 O O . LEU A 1 310 ? 18.916 -3.137 6.619 1.00 94.88 310 LEU A O 1
ATOM 24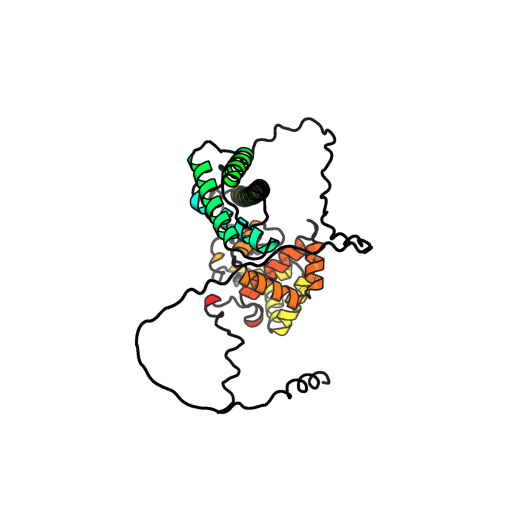83 N N . HIS A 1 311 ? 16.968 -2.304 7.365 1.00 94.00 311 HIS A N 1
ATOM 2484 C CA . HIS A 1 311 ? 17.428 -0.915 7.517 1.00 94.00 311 HIS A CA 1
ATOM 2485 C C . HIS A 1 311 ? 17.684 -0.513 8.984 1.00 94.00 311 HIS A C 1
ATOM 2487 O O . HIS A 1 311 ? 18.290 0.518 9.261 1.00 94.00 311 HIS A O 1
ATOM 2493 N N . GLY A 1 312 ? 17.263 -1.341 9.944 1.00 96.25 312 GLY A N 1
ATOM 2494 C CA . GLY A 1 312 ? 17.320 -1.058 11.377 1.00 96.25 312 GLY A CA 1
ATOM 2495 C C . GLY A 1 312 ? 16.014 -0.451 11.896 1.00 96.25 312 GLY A C 1
ATOM 2496 O O . GLY A 1 312 ? 15.489 0.516 11.344 1.00 96.25 312 GLY A O 1
ATOM 2497 N N . ALA A 1 313 ? 15.488 -0.996 12.998 1.00 94.69 313 ALA A N 1
ATOM 2498 C CA . ALA A 1 313 ? 14.183 -0.604 13.537 1.00 94.69 313 ALA A CA 1
ATOM 2499 C C . ALA A 1 313 ? 14.082 0.894 13.880 1.00 94.69 313 ALA A C 1
ATOM 2501 O O . ALA A 1 313 ? 13.057 1.524 13.619 1.00 94.69 313 ALA A O 1
ATOM 2502 N N . GLU A 1 314 ? 15.149 1.470 14.438 1.00 94.25 314 GLU A N 1
ATOM 2503 C CA . GLU A 1 314 ? 15.194 2.892 14.783 1.00 94.25 314 GLU A CA 1
ATOM 2504 C C . GLU A 1 314 ? 15.264 3.782 13.536 1.00 94.25 314 GLU A C 1
ATOM 2506 O O . GLU A 1 314 ? 14.536 4.769 13.462 1.00 94.25 314 GLU A O 1
ATOM 2511 N N . ALA A 1 315 ? 16.059 3.407 12.529 1.00 92.38 315 ALA A N 1
ATOM 2512 C CA . ALA A 1 315 ? 16.167 4.154 11.278 1.00 92.38 315 ALA A CA 1
ATOM 2513 C C . ALA A 1 315 ? 14.823 4.193 10.537 1.00 92.38 315 ALA A C 1
ATOM 2515 O O . ALA A 1 315 ? 14.358 5.266 10.157 1.00 92.38 315 ALA A O 1
ATOM 2516 N N . VAL A 1 316 ? 14.141 3.047 10.439 1.00 93.19 316 VAL A N 1
ATOM 2517 C CA . VAL A 1 316 ? 12.788 2.956 9.871 1.00 93.19 316 VAL A CA 1
ATOM 2518 C C . VAL A 1 316 ? 11.807 3.845 10.643 1.00 93.19 316 VAL A C 1
ATOM 2520 O O . VAL A 1 316 ? 11.061 4.614 10.038 1.00 93.19 316 VAL A O 1
ATOM 2523 N N . ALA A 1 317 ? 11.825 3.803 11.979 1.00 91.94 317 ALA A N 1
ATOM 2524 C CA . ALA A 1 317 ? 10.946 4.637 12.799 1.00 91.94 317 ALA A CA 1
ATOM 2525 C C . ALA A 1 317 ? 11.235 6.139 12.642 1.00 91.94 317 ALA A C 1
ATOM 2527 O O . ALA A 1 317 ? 10.303 6.941 12.654 1.00 91.94 317 ALA A O 1
ATOM 2528 N N . ILE A 1 318 ? 12.505 6.532 12.502 1.00 90.75 318 ILE A N 1
ATOM 2529 C CA . ILE A 1 318 ? 12.894 7.921 12.239 1.00 90.75 318 ILE A CA 1
ATOM 2530 C C . ILE A 1 318 ? 12.373 8.355 10.872 1.00 90.75 318 ILE A C 1
ATOM 2532 O O . ILE A 1 318 ? 11.732 9.398 10.807 1.00 90.75 318 ILE A O 1
ATOM 2536 N N . ARG A 1 319 ? 12.557 7.548 9.820 1.00 89.75 319 ARG A N 1
ATOM 2537 C CA . ARG A 1 319 ? 12.065 7.852 8.467 1.00 89.75 319 ARG A CA 1
ATOM 2538 C C . ARG A 1 319 ? 10.548 8.010 8.430 1.00 89.75 319 ARG A C 1
ATOM 2540 O O . ARG A 1 319 ? 10.069 9.012 7.925 1.00 89.75 319 ARG A O 1
ATOM 2547 N N . TYR A 1 320 ? 9.789 7.110 9.057 1.00 88.50 320 TYR A N 1
ATOM 2548 C CA . TYR A 1 320 ? 8.329 7.258 9.135 1.00 88.50 320 TYR A CA 1
ATOM 2549 C C . TYR A 1 320 ? 7.878 8.466 9.967 1.00 88.50 320 TYR A C 1
ATOM 2551 O O . TYR A 1 320 ? 6.861 9.073 9.657 1.00 88.50 320 TYR A O 1
ATOM 2559 N N . LYS A 1 321 ? 8.611 8.842 11.023 1.00 86.06 321 LYS A N 1
ATOM 2560 C CA . LYS A 1 321 ? 8.295 10.045 11.819 1.00 86.06 321 LYS A CA 1
ATOM 2561 C C . LYS A 1 321 ? 8.669 11.339 11.106 1.00 86.06 321 LYS A C 1
ATOM 2563 O O . LYS A 1 321 ? 8.021 12.358 11.323 1.00 86.06 321 LYS A O 1
ATOM 2568 N N . GLN A 1 322 ? 9.753 11.304 10.339 1.00 82.50 322 GLN A N 1
ATOM 2569 C CA . GLN A 1 322 ? 10.239 12.418 9.533 1.00 82.50 322 GLN A CA 1
ATOM 2570 C C . GLN A 1 322 ? 9.513 12.529 8.203 1.00 82.50 322 GLN A C 1
ATOM 2572 O O . GLN A 1 322 ? 9.688 13.559 7.561 1.00 82.50 322 GLN A O 1
ATOM 2577 N N . ALA A 1 323 ? 8.672 11.539 7.865 1.00 70.81 323 ALA A N 1
ATOM 2578 C CA . ALA A 1 323 ? 7.833 11.519 6.683 1.00 70.81 323 ALA A CA 1
ATOM 2579 C C . ALA A 1 323 ? 6.854 12.701 6.667 1.00 70.81 323 ALA A C 1
ATOM 2581 O O . ALA A 1 323 ? 5.672 12.600 6.992 1.00 70.81 323 ALA A O 1
ATOM 2582 N N . SER A 1 324 ? 7.395 13.859 6.307 1.00 69.88 324 SER A N 1
ATOM 2583 C CA . SER A 1 324 ? 6.692 14.980 5.718 1.00 69.88 324 SER A CA 1
ATOM 2584 C C . SER A 1 324 ? 5.979 14.477 4.456 1.00 69.88 324 SER A C 1
ATOM 2586 O O . SER A 1 324 ? 6.431 13.494 3.868 1.00 69.88 324 SER A O 1
ATOM 2588 N N . PRO A 1 325 ? 4.926 15.146 3.962 1.00 59.47 325 PRO A N 1
ATOM 2589 C CA . PRO A 1 325 ? 4.427 14.917 2.600 1.00 59.47 325 PRO A CA 1
ATOM 2590 C C . PRO A 1 325 ? 5.524 14.975 1.510 1.00 59.47 325 PRO A C 1
ATOM 2592 O O . PRO A 1 325 ? 5.324 14.484 0.410 1.00 59.47 325 PRO A O 1
ATOM 2595 N N . GLU A 1 326 ? 6.705 15.531 1.802 1.00 56.41 326 GLU A N 1
ATOM 2596 C CA . GLU A 1 326 ? 7.871 15.502 0.903 1.00 56.41 326 GLU A CA 1
ATOM 2597 C C . GLU A 1 326 ? 8.686 14.187 0.952 1.00 56.41 326 GLU A C 1
ATOM 2599 O O . GLU A 1 326 ? 9.450 13.908 0.033 1.00 56.41 326 GLU A O 1
ATOM 2604 N N . ASP A 1 327 ? 8.506 13.353 1.980 1.00 71.62 327 ASP A N 1
ATOM 2605 C CA . ASP A 1 327 ? 9.229 12.086 2.209 1.00 71.62 327 ASP A CA 1
ATOM 2606 C C . ASP A 1 327 ? 8.416 10.850 1.749 1.00 71.62 327 ASP A C 1
ATOM 2608 O O . ASP A 1 327 ? 8.684 9.708 2.141 1.00 71.62 327 ASP A O 1
ATOM 2612 N N . GLU A 1 328 ? 7.440 11.060 0.855 1.00 86.75 328 GLU A N 1
ATOM 2613 C CA . GLU A 1 328 ? 6.704 9.992 0.157 1.00 86.75 328 GLU A CA 1
ATOM 2614 C C . GLU A 1 328 ? 7.639 8.994 -0.549 1.00 86.75 328 GLU A C 1
ATOM 2616 O O . GLU A 1 328 ? 7.280 7.832 -0.745 1.00 86.75 328 GLU A O 1
ATOM 2621 N N . ASP A 1 329 ? 8.864 9.413 -0.882 1.00 91.75 329 ASP A N 1
ATOM 2622 C CA . ASP A 1 329 ? 9.866 8.589 -1.557 1.00 91.75 329 ASP A CA 1
ATOM 2623 C C . ASP A 1 329 ? 10.226 7.328 -0.760 1.00 91.75 329 ASP A C 1
ATOM 2625 O O . ASP A 1 329 ? 10.216 6.218 -1.301 1.00 91.75 329 ASP A O 1
ATOM 2629 N N . PHE A 1 330 ? 10.492 7.477 0.544 1.00 93.69 330 PHE A N 1
ATOM 2630 C CA . PHE A 1 330 ? 10.840 6.346 1.404 1.00 93.69 330 PHE A CA 1
ATOM 2631 C C . PHE A 1 330 ? 9.654 5.397 1.567 1.00 93.69 330 PHE A C 1
ATOM 2633 O O . PHE A 1 330 ? 9.825 4.182 1.470 1.00 93.69 330 PHE A O 1
ATOM 2640 N N . VAL A 1 331 ? 8.449 5.940 1.765 1.00 93.38 331 VAL A N 1
ATOM 2641 C CA . VAL A 1 331 ? 7.219 5.144 1.895 1.00 93.38 331 VAL A CA 1
ATOM 2642 C C . VAL A 1 331 ? 6.983 4.326 0.627 1.00 93.38 331 VAL A C 1
ATOM 2644 O O . VAL A 1 331 ? 6.724 3.122 0.711 1.00 93.38 331 VAL A O 1
ATOM 2647 N N . ARG A 1 332 ? 7.166 4.941 -0.551 1.00 95.19 332 ARG A N 1
ATOM 2648 C CA . ARG A 1 332 ? 7.039 4.243 -1.832 1.00 95.19 332 ARG A CA 1
ATOM 2649 C C . ARG A 1 332 ? 8.040 3.103 -1.981 1.00 95.19 332 ARG A C 1
ATOM 2651 O O . ARG A 1 332 ? 7.662 1.970 -2.279 1.00 95.19 332 ARG A O 1
ATOM 2658 N N . ARG A 1 333 ? 9.312 3.362 -1.690 1.00 97.00 333 ARG A N 1
ATOM 2659 C CA . ARG A 1 333 ? 10.374 2.344 -1.740 1.00 97.00 333 ARG A CA 1
ATOM 2660 C C . ARG A 1 333 ? 10.149 1.208 -0.746 1.00 97.00 333 ARG A C 1
ATOM 2662 O O . ARG A 1 333 ? 10.318 0.046 -1.107 1.00 97.00 333 ARG A O 1
ATOM 2669 N N . ALA A 1 334 ? 9.734 1.526 0.478 1.00 96.25 334 ALA A N 1
ATOM 2670 C CA . ALA A 1 334 ? 9.460 0.543 1.519 1.00 96.25 334 ALA A CA 1
ATOM 2671 C C . ALA A 1 334 ? 8.380 -0.455 1.077 1.00 96.25 334 ALA A C 1
ATOM 2673 O O . ALA A 1 334 ? 8.569 -1.663 1.197 1.00 96.25 334 ALA A O 1
ATOM 2674 N N . GLN A 1 335 ? 7.283 0.029 0.498 1.00 96.31 335 GLN A N 1
ATOM 2675 C CA . GLN A 1 335 ? 6.198 -0.819 -0.002 1.00 96.31 335 GLN A CA 1
ATOM 2676 C C . GLN A 1 335 ? 6.637 -1.695 -1.187 1.00 96.31 335 GLN A C 1
ATOM 2678 O O . GLN A 1 335 ? 6.297 -2.876 -1.232 1.00 96.31 335 GLN A O 1
ATOM 2683 N N . LEU A 1 336 ? 7.441 -1.154 -2.114 1.00 97.50 336 LEU A N 1
ATOM 2684 C CA . LEU A 1 336 ? 8.018 -1.941 -3.212 1.00 97.50 336 LEU A CA 1
ATOM 2685 C C . LEU A 1 336 ? 8.915 -3.062 -2.677 1.00 97.50 336 LEU A C 1
ATOM 2687 O O . LEU A 1 336 ? 8.843 -4.190 -3.155 1.00 97.50 336 LEU A O 1
ATOM 2691 N N . LEU A 1 337 ? 9.719 -2.788 -1.646 1.00 97.38 337 LEU A N 1
ATOM 2692 C CA . LEU A 1 337 ? 10.557 -3.799 -1.001 1.00 97.38 337 LEU A CA 1
ATOM 2693 C C . LEU A 1 337 ? 9.738 -4.878 -0.288 1.00 97.38 337 LEU A C 1
ATOM 2695 O O . LEU A 1 337 ? 10.089 -6.054 -0.393 1.00 97.38 337 LEU A O 1
ATOM 2699 N N . LYS A 1 338 ? 8.640 -4.509 0.385 1.00 96.69 338 LYS A N 1
ATOM 2700 C CA . LYS A 1 338 ? 7.690 -5.479 0.955 1.00 96.69 338 LYS A CA 1
ATOM 2701 C C . LYS A 1 338 ? 7.133 -6.398 -0.131 1.00 96.69 338 LYS A C 1
ATOM 2703 O O . LYS A 1 338 ? 7.147 -7.616 0.032 1.00 96.69 338 LYS A O 1
ATOM 2708 N N . TRP A 1 339 ? 6.707 -5.819 -1.254 1.00 96.75 339 TRP A N 1
ATOM 2709 C CA . TRP A 1 339 ? 6.181 -6.571 -2.392 1.00 96.75 339 TRP A CA 1
ATOM 2710 C C . TRP A 1 339 ? 7.248 -7.505 -2.985 1.00 96.75 339 TRP A C 1
ATOM 2712 O O . TRP A 1 339 ? 7.009 -8.700 -3.144 1.00 96.75 339 TRP A O 1
ATOM 2722 N N . LEU A 1 340 ? 8.469 -7.010 -3.221 1.00 96.06 340 LEU A N 1
ATOM 2723 C CA . LEU A 1 340 ? 9.589 -7.819 -3.717 1.00 96.06 340 LEU A CA 1
ATOM 2724 C C . LEU A 1 340 ? 9.920 -8.990 -2.786 1.00 96.06 340 LEU A C 1
ATOM 2726 O O . LEU A 1 340 ? 10.191 -10.096 -3.256 1.00 96.06 340 LEU A O 1
ATOM 2730 N N . TYR A 1 341 ? 9.912 -8.756 -1.475 1.00 94.44 341 TYR A N 1
ATOM 2731 C CA . TYR A 1 341 ? 10.177 -9.792 -0.485 1.00 94.44 341 TYR A CA 1
ATOM 2732 C C . TYR A 1 341 ? 9.091 -10.873 -0.484 1.00 94.44 341 TYR A C 1
ATOM 2734 O O . TYR A 1 341 ? 9.420 -12.057 -0.540 1.00 94.44 341 TYR A O 1
ATOM 2742 N N . MET A 1 342 ? 7.815 -10.475 -0.522 1.00 93.62 342 MET A N 1
ATOM 2743 C CA . MET A 1 342 ? 6.682 -11.401 -0.607 1.00 93.62 342 MET A CA 1
ATOM 2744 C C . MET A 1 342 ? 6.760 -12.305 -1.847 1.00 93.62 342 MET A C 1
ATOM 2746 O O . MET A 1 342 ? 6.470 -13.496 -1.767 1.00 93.62 342 MET A O 1
ATOM 2750 N N . TRP A 1 343 ? 7.232 -11.769 -2.976 1.00 90.88 343 TRP A N 1
ATOM 2751 C CA . TRP A 1 343 ? 7.442 -12.523 -4.218 1.00 90.88 343 TRP A CA 1
ATOM 2752 C C . TRP A 1 343 ? 8.832 -13.160 -4.333 1.00 90.88 343 TRP A C 1
ATOM 2754 O O . TRP A 1 343 ? 9.326 -13.427 -5.433 1.00 90.88 343 TRP A O 1
ATOM 2764 N N . ASP A 1 344 ? 9.470 -13.430 -3.196 1.00 88.00 344 ASP A N 1
ATOM 2765 C CA . ASP A 1 344 ? 10.699 -14.211 -3.081 1.00 88.00 344 ASP A CA 1
ATOM 2766 C C . ASP A 1 344 ? 11.886 -13.646 -3.878 1.00 88.00 344 ASP A C 1
ATOM 2768 O O . ASP A 1 344 ? 12.707 -14.386 -4.427 1.00 88.00 344 ASP A O 1
ATOM 2772 N N . PHE A 1 345 ? 11.993 -12.319 -3.986 1.00 87.25 345 PHE A N 1
ATOM 2773 C CA . PHE A 1 345 ? 13.114 -11.675 -4.677 1.00 87.25 345 PHE A CA 1
ATOM 2774 C C . PHE A 1 345 ? 14.473 -12.082 -4.090 1.00 87.25 345 PHE A C 1
ATOM 2776 O O . PHE A 1 345 ? 15.431 -12.276 -4.836 1.00 87.25 345 PHE A O 1
ATOM 2783 N N . GLY A 1 346 ? 14.544 -12.288 -2.770 1.00 72.56 346 GLY A N 1
ATOM 2784 C CA . GLY A 1 346 ? 15.763 -12.714 -2.082 1.00 72.56 346 GLY A CA 1
ATOM 2785 C C . GLY A 1 346 ? 16.331 -14.027 -2.627 1.00 72.56 346 GLY A C 1
ATOM 2786 O O . GLY A 1 346 ? 17.524 -14.085 -2.932 1.00 72.56 346 GLY A O 1
ATOM 2787 N N . ASN A 1 347 ? 15.485 -15.041 -2.842 1.00 79.19 347 ASN A N 1
ATOM 2788 C CA . ASN A 1 347 ? 15.950 -16.381 -3.213 1.00 79.19 347 ASN A CA 1
ATOM 2789 C C . ASN A 1 347 ? 15.848 -16.678 -4.717 1.00 79.19 347 ASN A C 1
ATOM 2791 O O . ASN A 1 347 ? 16.735 -17.325 -5.268 1.00 79.19 347 ASN A O 1
ATOM 2795 N N . SER A 1 348 ? 14.805 -16.196 -5.399 1.00 79.50 348 SER A N 1
ATOM 2796 C CA . SER A 1 348 ? 14.543 -16.528 -6.815 1.00 79.50 348 SER A CA 1
ATOM 2797 C C . SER A 1 348 ? 15.259 -15.622 -7.827 1.00 79.50 348 SER A C 1
ATOM 2799 O O . SER A 1 348 ? 15.339 -15.945 -9.014 1.00 79.50 348 SER A O 1
ATOM 2801 N N . GLY A 1 349 ? 15.811 -14.494 -7.374 1.00 79.44 349 GLY A N 1
ATOM 2802 C CA . GLY A 1 349 ? 16.457 -13.516 -8.241 1.00 79.44 349 GLY A CA 1
ATOM 2803 C C . GLY A 1 349 ? 15.501 -12.754 -9.160 1.00 79.44 349 GLY A C 1
ATOM 2804 O O . GLY A 1 349 ? 14.289 -12.704 -8.947 1.00 79.44 349 GLY A O 1
ATOM 2805 N N . LEU A 1 350 ? 16.078 -12.134 -10.194 1.00 77.69 350 LEU A N 1
ATOM 2806 C CA . LEU A 1 350 ? 15.374 -11.407 -11.262 1.00 77.69 350 LEU A CA 1
ATOM 2807 C C . LEU A 1 350 ? 14.901 -12.338 -12.394 1.00 77.69 350 LEU A C 1
ATOM 2809 O O . LEU A 1 350 ? 15.009 -12.015 -13.581 1.00 77.69 350 LEU A O 1
ATOM 2813 N N . VAL A 1 351 ? 14.423 -13.524 -12.037 1.00 76.19 351 VAL A N 1
ATOM 2814 C CA . VAL A 1 351 ? 13.727 -14.414 -12.967 1.00 76.19 351 VAL A CA 1
ATOM 2815 C C . VAL A 1 351 ? 12.235 -14.221 -12.728 1.00 76.19 351 VAL A C 1
ATOM 2817 O O . VAL A 1 351 ? 11.816 -14.103 -11.575 1.00 76.19 351 VAL A O 1
ATOM 2820 N N . ALA A 1 352 ? 11.439 -14.165 -13.800 1.00 61.12 352 ALA A N 1
ATOM 2821 C CA . ALA A 1 352 ? 9.986 -14.190 -13.678 1.00 61.12 352 ALA A CA 1
ATOM 2822 C C . ALA A 1 352 ? 9.614 -15.444 -12.876 1.00 61.12 352 ALA A C 1
ATOM 2824 O O . ALA A 1 352 ? 9.912 -16.567 -13.293 1.00 61.12 352 ALA A O 1
ATOM 2825 N N . THR A 1 353 ? 9.090 -15.249 -11.666 1.00 55.72 353 THR A N 1
ATOM 2826 C CA . THR A 1 353 ? 8.851 -16.351 -10.737 1.00 55.72 353 THR A CA 1
ATOM 2827 C C . THR A 1 353 ? 7.840 -17.299 -11.370 1.00 55.72 353 THR A C 1
ATOM 2829 O O . THR A 1 353 ? 6.772 -16.866 -11.794 1.00 55.72 353 THR A O 1
ATOM 2832 N N . SER A 1 354 ? 8.145 -18.597 -11.407 1.00 52.84 354 SER A N 1
ATOM 2833 C CA . SER A 1 354 ? 7.112 -19.616 -11.601 1.00 52.84 354 SER A CA 1
ATOM 2834 C C . SER A 1 354 ? 6.110 -19.464 -10.455 1.00 52.84 354 SER A C 1
ATOM 2836 O O . SER A 1 354 ? 6.466 -19.671 -9.297 1.00 52.84 354 SER A O 1
ATOM 2838 N N . LEU A 1 355 ? 4.898 -19.030 -10.795 1.00 50.72 355 LEU A N 1
ATOM 2839 C CA . LEU A 1 355 ? 3.848 -18.489 -9.926 1.00 50.72 355 LEU A CA 1
ATOM 2840 C C . LEU A 1 355 ? 3.213 -19.535 -8.996 1.00 50.72 355 LEU A C 1
ATOM 2842 O O . LEU A 1 355 ? 2.016 -19.803 -9.085 1.00 50.72 355 LEU A O 1
ATOM 2846 N N . LEU A 1 356 ? 3.989 -20.150 -8.108 1.00 49.50 356 LEU A N 1
ATOM 2847 C CA . LEU A 1 356 ? 3.394 -20.860 -6.982 1.00 49.50 356 LEU A CA 1
ATOM 2848 C C . LEU A 1 356 ? 3.075 -19.831 -5.886 1.00 49.50 356 LEU A C 1
ATOM 2850 O O . LEU A 1 356 ? 3.989 -19.124 -5.452 1.00 49.50 356 LEU A O 1
ATOM 2854 N N . PRO A 1 357 ? 1.799 -19.683 -5.483 1.00 49.38 357 PRO A N 1
ATOM 2855 C CA . PRO A 1 357 ? 1.412 -18.724 -4.459 1.00 49.38 357 PRO A CA 1
ATOM 2856 C C . PRO A 1 357 ? 2.085 -19.046 -3.112 1.00 49.38 357 PRO A C 1
ATOM 2858 O O . PRO A 1 357 ? 2.319 -20.215 -2.801 1.00 49.38 357 PRO A O 1
ATOM 2861 N N . PRO A 1 358 ? 2.372 -18.023 -2.286 1.00 49.66 358 PRO A N 1
ATOM 2862 C CA . PRO A 1 358 ? 3.069 -18.179 -1.008 1.00 49.66 358 PRO A CA 1
ATOM 2863 C C . PRO A 1 358 ? 2.296 -18.992 0.043 1.00 49.66 358 PRO A C 1
ATOM 2865 O O . PRO A 1 358 ? 2.886 -19.367 1.052 1.00 49.66 358 PRO A O 1
ATOM 2868 N N . GLU A 1 359 ? 1.018 -19.320 -0.180 1.00 53.69 359 GLU A N 1
ATOM 2869 C CA . GLU A 1 359 ? 0.237 -20.175 0.730 1.00 53.69 359 GLU A CA 1
ATOM 2870 C C . GLU A 1 359 ? 0.852 -21.570 0.916 1.00 53.69 359 GLU A C 1
ATOM 2872 O O . GLU A 1 359 ? 0.667 -22.175 1.963 1.00 53.69 359 GLU A O 1
ATOM 2877 N N . SER A 1 360 ? 1.668 -22.053 -0.028 1.00 51.56 360 SER A N 1
ATOM 2878 C CA . SER A 1 360 ? 2.408 -23.312 0.135 1.00 51.56 360 SER A CA 1
ATOM 2879 C C . SER A 1 360 ? 3.722 -23.175 0.921 1.00 51.56 360 SER A C 1
ATOM 2881 O O . SER A 1 360 ? 4.516 -24.112 0.939 1.00 51.56 360 SER A O 1
ATOM 2883 N N . ARG A 1 361 ? 4.025 -21.994 1.474 1.00 52.16 361 ARG A N 1
ATOM 2884 C CA . ARG A 1 361 ? 5.297 -21.674 2.151 1.00 52.16 361 ARG A CA 1
ATOM 2885 C C . ARG A 1 361 ? 5.138 -21.315 3.630 1.00 52.16 361 ARG A C 1
ATOM 2887 O O . ARG A 1 361 ? 6.148 -21.133 4.299 1.00 52.16 361 ARG A O 1
ATOM 2894 N N . ALA A 1 362 ? 3.904 -21.201 4.121 1.00 51.38 362 ALA A N 1
ATOM 2895 C CA . ALA A 1 362 ? 3.609 -20.821 5.502 1.00 51.38 362 ALA A CA 1
ATOM 2896 C C . ALA A 1 362 ? 3.761 -21.970 6.520 1.00 51.38 362 ALA A C 1
ATOM 2898 O O . ALA A 1 362 ? 3.726 -21.698 7.713 1.00 51.38 362 ALA A O 1
ATOM 2899 N N . ASP A 1 363 ? 4.014 -23.206 6.079 1.00 49.41 363 ASP A N 1
ATOM 2900 C CA . ASP A 1 363 ? 4.296 -24.353 6.961 1.00 49.41 363 ASP A CA 1
ATOM 2901 C C . ASP A 1 363 ? 5.768 -24.407 7.427 1.00 49.41 363 ASP A C 1
ATOM 2903 O O . ASP A 1 363 ? 6.291 -25.470 7.746 1.00 49.41 363 ASP A O 1
ATOM 2907 N N . PHE A 1 364 ? 6.477 -23.274 7.439 1.00 46.00 364 PHE A N 1
ATOM 2908 C CA . PHE A 1 364 ? 7.756 -23.190 8.144 1.00 46.00 364 PHE A CA 1
ATOM 2909 C C . PHE A 1 364 ? 7.456 -22.894 9.614 1.00 46.00 364 PHE A C 1
ATOM 2911 O O . PHE A 1 364 ? 7.453 -21.732 10.023 1.00 46.00 364 PHE A O 1
ATOM 2918 N N . ASP A 1 365 ? 7.135 -23.943 10.372 1.00 51.56 365 ASP A N 1
ATOM 2919 C CA . ASP A 1 365 ? 7.088 -23.897 11.830 1.00 51.56 365 ASP A CA 1
ATOM 2920 C C . ASP A 1 365 ? 8.541 -23.872 12.346 1.00 51.56 365 ASP A C 1
ATOM 2922 O O . ASP A 1 365 ? 9.250 -24.874 12.224 1.00 51.56 365 ASP A O 1
ATOM 2926 N N . PRO A 1 366 ? 9.050 -22.732 12.855 1.00 50.31 366 PRO A N 1
ATOM 2927 C CA . PRO A 1 366 ? 10.428 -22.642 13.331 1.00 50.31 366 PRO A CA 1
ATOM 2928 C C . PRO A 1 366 ? 10.694 -23.516 14.568 1.00 50.31 366 PRO A C 1
ATOM 2930 O O . PRO A 1 366 ? 11.854 -23.621 14.966 1.00 50.31 366 PRO A O 1
ATOM 2933 N N . ASP A 1 367 ? 9.657 -24.133 15.148 1.00 58.88 367 ASP A N 1
ATOM 2934 C CA . ASP A 1 367 ? 9.744 -24.983 16.333 1.00 58.88 367 ASP A CA 1
ATOM 2935 C C . ASP A 1 367 ? 9.699 -26.503 16.018 1.00 58.88 367 ASP A C 1
ATOM 2937 O O . ASP A 1 367 ? 9.848 -27.304 16.941 1.00 58.88 367 ASP A O 1
ATOM 2941 N N . GLU A 1 368 ? 9.539 -26.942 14.755 1.00 59.22 368 GLU A N 1
ATOM 2942 C CA . GLU A 1 368 ? 9.396 -28.382 14.418 1.00 59.22 368 GLU A CA 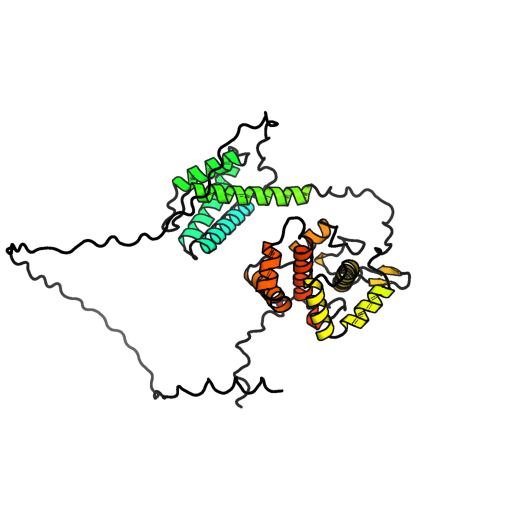1
ATOM 2943 C C . GLU A 1 368 ? 10.708 -29.155 14.133 1.00 59.22 368 GLU A C 1
ATOM 2945 O O . GLU A 1 368 ? 10.679 -30.385 14.081 1.00 59.22 368 GLU A O 1
ATOM 2950 N N . ASP A 1 369 ? 11.870 -28.503 13.999 1.00 51.34 369 ASP A N 1
ATOM 2951 C CA . ASP A 1 369 ? 13.098 -29.172 13.510 1.00 51.34 369 ASP A CA 1
ATOM 2952 C C . ASP A 1 369 ? 14.120 -29.616 14.587 1.00 51.34 369 ASP A C 1
ATOM 2954 O O . ASP A 1 369 ? 15.149 -30.205 14.243 1.00 51.34 369 ASP A O 1
ATOM 2958 N N . ASP A 1 370 ? 13.866 -29.416 15.886 1.00 55.56 370 ASP A N 1
ATOM 2959 C CA . ASP A 1 370 ? 14.851 -29.759 16.937 1.00 55.56 370 ASP A CA 1
ATOM 2960 C C . ASP A 1 370 ? 14.786 -31.221 17.449 1.00 55.56 370 ASP A C 1
ATOM 2962 O O . ASP A 1 370 ? 15.705 -31.669 18.137 1.00 55.56 370 ASP A O 1
ATOM 2966 N N . ASP A 1 371 ? 13.782 -32.020 17.064 1.00 59.66 371 ASP A N 1
ATOM 2967 C CA . ASP A 1 371 ? 13.606 -33.399 17.574 1.00 59.66 371 ASP A CA 1
ATOM 2968 C C . ASP A 1 371 ? 14.202 -34.512 16.676 1.00 59.66 371 ASP A C 1
ATOM 2970 O O . ASP A 1 371 ? 14.129 -35.700 17.008 1.00 59.66 371 ASP A O 1
ATOM 2974 N N . ALA A 1 372 ? 14.824 -34.180 15.537 1.00 55.31 372 ALA A N 1
ATOM 2975 C CA . ALA A 1 372 ? 15.237 -35.178 14.537 1.00 55.31 372 ALA A CA 1
ATOM 2976 C C . ALA A 1 372 ? 16.710 -35.648 14.602 1.00 55.31 372 ALA A C 1
ATOM 2978 O O . ALA A 1 372 ? 17.123 -36.438 13.750 1.00 55.31 372 ALA A O 1
ATOM 2979 N N . LEU A 1 373 ? 17.519 -35.211 15.579 1.00 55.56 373 LEU A N 1
ATOM 2980 C CA . LEU A 1 373 ? 18.968 -35.506 15.615 1.00 55.56 373 LEU A CA 1
ATOM 2981 C C . LEU A 1 373 ? 19.450 -36.483 16.703 1.00 55.56 373 LEU A C 1
ATOM 2983 O O . LEU A 1 373 ? 20.659 -36.640 16.863 1.00 55.56 373 LEU A O 1
ATOM 2987 N N . ASP A 1 374 ? 18.551 -37.205 17.376 1.00 57.62 374 ASP A N 1
ATOM 2988 C CA . ASP A 1 374 ? 18.912 -38.157 18.447 1.00 57.62 374 ASP A CA 1
ATOM 2989 C C . ASP A 1 374 ? 18.547 -39.636 18.151 1.00 57.62 374 ASP A C 1
ATOM 2991 O O . ASP A 1 374 ? 18.197 -40.399 19.057 1.00 57.62 374 ASP A O 1
ATOM 2995 N N . GLN A 1 375 ? 18.661 -40.086 16.890 1.00 50.72 375 GLN A N 1
ATOM 2996 C CA . GLN A 1 375 ? 18.592 -41.520 16.529 1.00 50.72 375 GLN A CA 1
ATOM 2997 C C . GLN A 1 375 ? 19.842 -42.048 15.826 1.00 50.72 375 GLN A C 1
ATOM 2999 O O . GLN A 1 375 ? 20.268 -41.444 14.816 1.00 50.72 375 GLN A O 1
#

Secondary structure (DSSP, 8-state):
--SSSSSSSSS--------------------------------------------PPPPPP-------PPP-------------BGGGS-S-HHHHHHHHHHHHHHHHHHHH---HHHHHHHHHHHHHHHHHHHHS---BHHHHHHHHHHHHTTS--TT----HHHHHHHHHHHHHHHHHHHHHHHSS-------------PPPTT--HHHHHHHHHHTSSHHHHHHHHHHHHTT-S-HHHHHHHHHHHHT-EE-TTSPEE-TT--GGGTTT-SS---TTT-HHHHHHHHHTS--SHHHHHHHHHHHHHHH-HHHHHHHHHH--GGGHHHHHHHHHHHHHHHTTHHHH-SS------GGGG----TTSSTTSS--

Foldseek 3Di:
DPPPPPPPPPPPDDDDDDDDDDDDDDDDDDDDDDDDDDDDDDDDDDDDDDDDDDDDDDDDDDPDPPDDDDDDDDDDDDDPPDFAFLVLPDPPLLVLLLVLLVVQLVVLCVPPNHDPLSNVSSVQSSVQSSVQVVVVPDGGLVSQLVSQLVSQQVDDSDPSPDHSNVSSVVSSVVSVVVSVVSVVVPVPPPPPPDVDPDPQQQADPLAFPVLLVVQCVQFVALVSLLVVLLCLLVVVDDLSSLLNLLCLQQPWDADPVRGIDCPLGNVLCPPVDSYRDRLVPDVVVVVSLVVVQDPDPVSVVVLLVVVCVSHNVVSVVVLVVVPDVVSVSSVSSSSSSSSCVLSPCSPPPSHHDPDDHCVVVVPPPVPPPPPPPDD

Radius of gyration: 31.64 Å; chains: 1; bounding box: 71×82×106 Å

pLDDT: mean 77.8, std 23.47, range [31.73, 98.38]